Protein AF-A0A9P3PMC9-F1 (afdb_monomer_lite)

Structure (mmCIF, N/CA/C/O backbone):
data_AF-A0A9P3PMC9-F1
#
_entry.id   AF-A0A9P3PMC9-F1
#
loop_
_atom_site.group_PDB
_atom_site.id
_atom_site.type_symbol
_atom_site.label_atom_id
_atom_site.label_alt_id
_atom_site.label_comp_id
_atom_site.label_asym_id
_atom_site.label_entity_id
_atom_site.label_seq_id
_atom_site.pdbx_PDB_ins_code
_atom_site.Cartn_x
_atom_site.Cartn_y
_atom_site.Cartn_z
_atom_site.occupancy
_atom_site.B_iso_or_equiv
_atom_site.auth_seq_id
_atom_site.auth_comp_id
_atom_site.auth_asym_id
_atom_site.auth_atom_id
_atom_site.pdbx_PDB_model_num
ATOM 1 N N . MET A 1 1 ? 4.014 -25.672 -15.965 1.00 91.56 1 MET A N 1
ATOM 2 C CA . MET A 1 1 ? 5.302 -25.225 -15.386 1.00 91.56 1 MET A CA 1
ATOM 3 C C . MET A 1 1 ? 5.581 -26.059 -14.154 1.00 91.56 1 MET A C 1
ATOM 5 O O . MET A 1 1 ? 4.661 -26.235 -13.363 1.00 91.56 1 MET A O 1
ATOM 9 N N . SER A 1 2 ? 6.806 -26.541 -13.971 1.00 94.56 2 SER A N 1
ATOM 10 C CA . SER A 1 2 ? 7.229 -27.191 -12.726 1.00 94.56 2 SER A CA 1
ATOM 11 C C . SER A 1 2 ? 8.574 -26.638 -12.258 1.00 94.56 2 SER A C 1
ATOM 13 O O . SER A 1 2 ? 9.386 -26.193 -13.065 1.00 94.56 2 SER A O 1
ATOM 15 N N . THR A 1 3 ? 8.799 -26.622 -10.943 1.00 96.12 3 THR A N 1
ATOM 16 C CA . THR A 1 3 ? 10.066 -26.189 -10.337 1.00 96.12 3 THR A CA 1
ATOM 17 C C . THR A 1 3 ? 10.541 -27.258 -9.366 1.00 96.12 3 THR A C 1
ATOM 19 O O . THR A 1 3 ? 9.782 -27.680 -8.498 1.00 96.12 3 THR A O 1
ATOM 22 N N . SER A 1 4 ? 11.794 -27.685 -9.501 1.00 95.88 4 SER A N 1
ATOM 23 C CA . SER A 1 4 ? 12.448 -28.620 -8.589 1.00 95.88 4 SER A CA 1
ATOM 24 C C . SER A 1 4 ? 13.322 -27.889 -7.568 1.00 95.88 4 SER A C 1
ATOM 26 O O . SER A 1 4 ? 13.918 -26.845 -7.855 1.00 95.88 4 SER A O 1
ATOM 28 N N . TYR A 1 5 ? 13.418 -28.462 -6.369 1.00 95.75 5 TYR A N 1
ATOM 29 C CA . TYR A 1 5 ? 14.152 -27.913 -5.229 1.00 95.75 5 TYR A CA 1
ATOM 30 C C . TYR A 1 5 ? 15.210 -28.909 -4.729 1.00 95.75 5 TYR A C 1
ATOM 32 O O . TYR A 1 5 ? 15.187 -30.101 -5.039 1.00 95.75 5 TYR A O 1
ATOM 40 N N . GLY A 1 6 ? 16.195 -28.414 -3.988 1.00 91.19 6 GLY A N 1
ATOM 41 C CA . GLY A 1 6 ? 17.143 -29.219 -3.223 1.00 91.19 6 GLY A CA 1
ATOM 42 C C . GLY A 1 6 ? 17.610 -28.480 -1.980 1.00 91.19 6 GLY A C 1
ATOM 43 O O . GLY A 1 6 ? 17.121 -27.396 -1.693 1.00 91.19 6 GLY A O 1
ATOM 44 N N . ILE A 1 7 ? 18.613 -29.044 -1.304 1.00 89.81 7 ILE A N 1
ATOM 45 C CA . ILE A 1 7 ? 19.166 -28.510 -0.045 1.00 89.81 7 ILE A CA 1
ATOM 46 C C . ILE A 1 7 ? 19.596 -27.036 -0.180 1.00 89.81 7 ILE A C 1
ATOM 48 O O . ILE A 1 7 ? 19.376 -26.240 0.716 1.00 89.81 7 ILE A O 1
ATOM 52 N N . LEU A 1 8 ? 20.137 -26.654 -1.342 1.00 89.31 8 LEU A N 1
ATOM 53 C CA . LEU A 1 8 ? 20.577 -25.285 -1.652 1.00 89.31 8 LEU A CA 1
ATOM 54 C C . LEU A 1 8 ? 19.507 -24.449 -2.391 1.00 89.31 8 LEU A C 1
ATOM 56 O O . LEU A 1 8 ? 19.844 -23.625 -3.236 1.00 89.31 8 LEU A O 1
ATOM 60 N N . GLY A 1 9 ? 18.220 -24.728 -2.177 1.00 91.81 9 GLY A N 1
ATOM 61 C CA . GLY A 1 9 ? 17.113 -24.001 -2.809 1.00 91.81 9 GLY A CA 1
ATOM 62 C C . GLY A 1 9 ? 16.728 -24.500 -4.209 1.00 91.81 9 GLY A C 1
ATOM 63 O O . GLY A 1 9 ? 16.826 -25.695 -4.520 1.00 91.81 9 GLY A O 1
ATOM 64 N N . ARG A 1 10 ? 16.225 -23.592 -5.063 1.00 93.94 10 ARG A N 1
ATOM 65 C CA . ARG A 1 10 ? 15.702 -23.925 -6.406 1.00 93.94 10 ARG A CA 1
ATOM 66 C C . ARG A 1 10 ? 16.799 -24.541 -7.281 1.00 93.94 10 ARG A C 1
ATOM 68 O O . ARG A 1 10 ? 17.910 -24.023 -7.369 1.00 93.94 10 ARG A O 1
ATOM 75 N N . LYS A 1 11 ? 16.490 -25.657 -7.949 1.00 96.50 11 LYS A N 1
ATOM 76 C CA . LYS A 1 11 ? 17.403 -26.327 -8.892 1.00 96.50 11 LYS A CA 1
ATOM 77 C C . LYS A 1 11 ? 17.087 -25.949 -10.330 1.00 96.50 11 LYS A C 1
ATOM 79 O O . LYS A 1 11 ? 17.947 -25.408 -11.023 1.00 96.50 11 LYS A O 1
ATOM 84 N N . GLN A 1 12 ? 15.859 -26.224 -10.764 1.00 97.12 12 GLN A N 1
ATOM 85 C CA . GLN A 1 12 ? 15.442 -26.043 -12.150 1.00 97.12 12 GLN A CA 1
ATOM 86 C C . GLN A 1 12 ? 13.958 -25.676 -12.230 1.00 97.12 12 GLN A C 1
ATOM 88 O O . GLN A 1 12 ? 13.149 -26.263 -11.519 1.00 97.12 12 GLN A O 1
ATOM 93 N N . THR A 1 13 ? 13.596 -24.741 -13.105 1.00 97.19 13 THR A N 1
ATOM 94 C CA . THR A 1 13 ? 12.201 -24.461 -13.487 1.00 97.19 13 THR A CA 1
ATOM 95 C C . THR A 1 13 ? 12.014 -24.826 -14.948 1.00 97.19 13 THR A C 1
ATOM 97 O O . THR A 1 13 ? 12.799 -24.372 -15.771 1.00 97.19 13 THR A O 1
ATOM 100 N N . THR A 1 14 ? 11.001 -25.620 -15.284 1.00 97.06 14 THR A N 1
ATOM 101 C CA . THR A 1 14 ? 10.710 -26.052 -16.656 1.00 97.06 14 THR A CA 1
ATOM 102 C C . THR A 1 14 ? 9.334 -25.581 -17.125 1.00 97.06 14 THR A C 1
ATOM 104 O O . THR A 1 14 ? 8.344 -25.545 -16.381 1.00 97.06 14 THR A O 1
ATOM 107 N N . LEU A 1 15 ? 9.279 -25.213 -18.402 1.00 95.06 15 LEU A N 1
ATOM 108 C CA . LEU A 1 15 ? 8.075 -24.926 -19.163 1.00 95.06 15 LEU A CA 1
ATOM 109 C C . LEU A 1 15 ? 7.868 -26.058 -20.167 1.00 95.06 15 LEU A C 1
ATOM 111 O O . LEU A 1 15 ? 8.651 -26.234 -21.101 1.00 95.06 15 LEU A O 1
ATOM 115 N N . THR A 1 16 ? 6.800 -26.817 -19.948 1.00 91.69 16 THR A N 1
ATOM 116 C CA . THR A 1 16 ? 6.330 -27.859 -20.859 1.00 91.69 16 THR A CA 1
ATOM 117 C C . THR A 1 16 ? 5.049 -27.353 -21.519 1.00 91.69 16 THR A C 1
ATOM 119 O O . THR A 1 16 ? 4.163 -26.901 -20.783 1.00 91.69 16 THR A O 1
ATOM 122 N N . PRO A 1 17 ? 4.940 -27.390 -22.858 1.00 85.44 17 PRO A N 1
ATOM 123 C CA . PRO A 1 17 ? 3.698 -27.050 -23.541 1.00 85.44 17 PRO A CA 1
ATOM 124 C C . PRO A 1 17 ? 2.569 -27.983 -23.087 1.00 85.44 17 PRO A C 1
ATOM 126 O O . PRO A 1 17 ? 2.793 -29.160 -22.812 1.00 85.44 17 PRO A O 1
ATOM 129 N N . SER A 1 18 ? 1.357 -27.443 -22.965 1.00 81.25 18 SER A N 1
ATOM 130 C CA . SER A 1 18 ? 0.186 -28.169 -22.455 1.00 81.25 18 SER A CA 1
ATOM 131 C C . SER A 1 18 ? -0.515 -29.035 -23.506 1.00 81.25 18 SER A C 1
ATOM 133 O O . SER A 1 18 ? -1.511 -29.677 -23.186 1.00 81.25 18 SER A O 1
ATOM 135 N N . SER A 1 19 ? -0.046 -29.043 -24.756 1.00 70.69 19 SER A N 1
ATOM 136 C CA . SER A 1 19 ? -0.668 -29.799 -25.841 1.00 70.69 19 SER A CA 1
ATOM 137 C C . SER A 1 19 ? -0.363 -31.294 -25.721 1.00 70.69 19 SER A C 1
ATOM 139 O O . SER A 1 19 ? 0.796 -31.709 -25.683 1.00 70.69 19 SER A O 1
ATOM 141 N N . HIS A 1 20 ? -1.424 -32.098 -25.677 1.00 64.69 20 HIS A N 1
ATOM 142 C CA . HIS A 1 20 ? -1.389 -33.544 -25.873 1.00 64.69 20 HIS A CA 1
ATOM 143 C C . HIS A 1 20 ? -1.891 -33.838 -27.295 1.00 64.69 20 HIS A C 1
ATOM 145 O O . HIS A 1 20 ? -2.955 -33.319 -27.641 1.00 64.69 20 HIS A O 1
ATOM 151 N N . PRO A 1 21 ? -1.198 -34.647 -28.119 1.00 66.44 21 PRO A N 1
ATOM 152 C CA . PRO A 1 21 ? 0.068 -35.349 -27.871 1.00 66.44 21 PRO A CA 1
ATOM 153 C C . PRO A 1 21 ? 1.302 -34.419 -27.908 1.00 66.44 21 PRO A C 1
ATOM 155 O O . PRO A 1 21 ? 1.206 -33.300 -28.413 1.00 66.44 21 PRO A O 1
ATOM 158 N N . PRO A 1 22 ? 2.468 -34.854 -27.382 1.00 60.88 22 PRO A N 1
ATOM 159 C CA . PRO A 1 22 ? 3.712 -34.081 -27.385 1.00 60.88 22 PRO A CA 1
ATOM 160 C C . PRO A 1 22 ? 4.298 -33.968 -28.804 1.00 60.88 22 PRO A C 1
ATOM 162 O O . PRO A 1 22 ? 5.306 -34.584 -29.140 1.00 60.88 22 PRO A O 1
ATOM 165 N N . SER A 1 23 ? 3.664 -33.182 -29.668 1.00 56.84 23 SER A N 1
ATOM 166 C CA . SER A 1 23 ? 4.215 -32.802 -30.966 1.00 56.84 23 SER A CA 1
ATOM 167 C C . SER A 1 23 ? 5.333 -31.783 -30.745 1.00 56.84 23 SER A C 1
ATOM 169 O O . SER A 1 23 ? 5.027 -30.636 -30.432 1.00 56.84 23 SER A O 1
ATOM 171 N N . SER A 1 24 ? 6.600 -32.214 -30.835 1.00 69.19 24 SER A N 1
ATOM 172 C CA . SER A 1 24 ? 7.823 -31.402 -31.051 1.00 69.19 24 SER A CA 1
ATOM 173 C C . SER A 1 24 ? 7.842 -29.981 -30.453 1.00 69.19 24 SER A C 1
ATOM 175 O O . SER A 1 24 ? 8.300 -29.034 -31.093 1.00 69.19 24 SER A O 1
ATOM 177 N N . GLY A 1 25 ? 7.297 -29.803 -29.251 1.00 81.44 25 GLY A N 1
ATOM 178 C CA . GLY A 1 25 ? 7.089 -28.482 -28.678 1.00 81.44 25 GLY A CA 1
ATOM 179 C C . GLY A 1 25 ? 8.411 -27.879 -28.222 1.00 81.44 25 GLY A C 1
ATOM 180 O O . GLY A 1 25 ? 9.270 -28.579 -27.688 1.00 81.44 25 GLY A O 1
ATOM 181 N N . VAL A 1 26 ? 8.584 -26.569 -28.400 1.00 87.06 26 VAL A N 1
ATOM 182 C CA . VAL A 1 26 ? 9.753 -25.869 -27.859 1.00 87.06 26 VAL A CA 1
ATOM 183 C C . VAL A 1 26 ? 9.679 -25.913 -26.330 1.00 87.06 26 VAL A C 1
ATOM 185 O O . VAL A 1 26 ? 8.833 -25.269 -25.710 1.00 87.06 26 VAL A O 1
ATOM 188 N N . HIS A 1 27 ? 10.564 -26.696 -25.717 1.00 94.25 27 HIS A N 1
ATOM 189 C CA . HIS A 1 27 ? 10.708 -26.768 -24.265 1.00 94.25 27 HIS A CA 1
ATOM 190 C C . HIS A 1 27 ? 11.613 -25.645 -23.756 1.00 94.25 27 HIS A C 1
ATOM 192 O O . HIS A 1 27 ? 12.589 -25.284 -24.416 1.00 94.25 27 HIS A O 1
ATOM 198 N N . GLY A 1 28 ? 11.303 -25.128 -22.564 1.00 96.81 28 GLY A N 1
ATOM 199 C CA . GLY A 1 28 ? 12.086 -24.091 -21.894 1.00 96.81 28 GLY A CA 1
ATOM 200 C C . GLY A 1 28 ? 12.500 -24.491 -20.479 1.00 96.81 28 GLY A C 1
ATOM 201 O O . GLY A 1 28 ? 11.708 -25.100 -19.759 1.00 96.81 28 GLY A O 1
ATOM 202 N N . ALA A 1 29 ? 13.703 -24.124 -20.035 1.00 97.69 29 ALA A N 1
ATOM 203 C CA . ALA A 1 29 ? 14.130 -24.311 -18.650 1.00 97.69 29 ALA A CA 1
ATOM 204 C C . ALA A 1 29 ? 15.047 -23.195 -18.119 1.00 97.69 29 ALA A C 1
ATOM 206 O O . ALA A 1 29 ? 15.895 -22.668 -18.836 1.00 97.69 29 ALA A O 1
ATOM 207 N N . ILE A 1 30 ? 14.909 -22.888 -16.825 1.00 98.12 30 ILE A N 1
ATOM 208 C CA . ILE A 1 30 ? 15.848 -22.093 -16.022 1.00 98.12 30 ILE A CA 1
ATOM 209 C C . ILE A 1 30 ? 16.616 -23.059 -15.126 1.00 98.12 30 ILE A C 1
ATOM 211 O O . ILE A 1 30 ? 16.026 -23.721 -14.275 1.00 98.12 30 ILE A O 1
ATOM 215 N N . HIS A 1 31 ? 17.932 -23.110 -15.280 1.00 97.75 31 HIS A N 1
ATOM 216 C CA . HIS A 1 31 ? 18.846 -23.811 -14.384 1.00 97.75 31 HIS A CA 1
ATOM 217 C C . HIS A 1 31 ? 19.373 -22.804 -13.365 1.00 97.75 31 HIS A C 1
ATOM 219 O O . HIS A 1 31 ? 20.228 -21.984 -13.697 1.00 97.75 31 HIS A O 1
ATOM 225 N N . TRP A 1 32 ? 18.842 -22.837 -12.144 1.00 96.19 32 TRP A N 1
ATOM 226 C CA . TRP A 1 32 ? 19.074 -21.806 -11.123 1.00 96.19 32 TRP A CA 1
ATOM 227 C C . TRP A 1 32 ? 20.474 -21.853 -10.509 1.00 96.19 32 TRP A C 1
ATOM 229 O O . TRP A 1 32 ? 20.996 -20.832 -10.073 1.00 96.19 32 TRP A O 1
ATOM 239 N N . ARG A 1 33 ? 21.098 -23.033 -10.482 1.00 92.94 33 ARG A N 1
ATOM 240 C CA . ARG A 1 33 ? 22.399 -23.231 -9.836 1.00 92.94 33 ARG A CA 1
ATOM 241 C C . ARG A 1 33 ? 23.557 -22.627 -10.633 1.00 92.94 33 ARG A C 1
ATOM 243 O O . ARG A 1 33 ? 23.550 -22.580 -11.866 1.00 92.94 33 ARG A O 1
ATOM 250 N N . GLY A 1 34 ? 24.603 -22.230 -9.909 1.00 92.81 34 GLY A N 1
ATOM 251 C CA . GLY A 1 34 ? 25.804 -21.632 -10.486 1.00 92.81 34 GLY A CA 1
ATOM 252 C C . GLY A 1 34 ? 25.517 -20.252 -11.078 1.00 92.81 34 GLY A C 1
ATOM 253 O O . GLY A 1 34 ? 24.880 -19.418 -10.447 1.00 92.81 34 GLY A O 1
ATOM 254 N N . LYS A 1 35 ? 25.975 -19.995 -12.309 1.00 90.31 35 LYS A N 1
ATOM 255 C CA . LYS A 1 35 ? 25.815 -18.683 -12.970 1.00 90.31 35 LYS A CA 1
ATOM 256 C C . LYS A 1 35 ? 24.407 -18.415 -13.535 1.00 90.31 35 LYS A C 1
ATOM 258 O O . LYS A 1 35 ? 24.214 -17.377 -14.167 1.00 90.31 35 LYS A O 1
ATOM 263 N N . GLY A 1 36 ? 23.451 -19.327 -13.335 1.00 93.25 36 GLY A N 1
ATOM 264 C CA . GLY A 1 36 ? 22.139 -19.299 -13.982 1.00 93.25 36 GLY A CA 1
ATOM 265 C C . GLY A 1 36 ? 22.239 -19.606 -15.482 1.00 93.25 36 GLY A C 1
ATOM 266 O O . GLY A 1 36 ? 23.022 -18.979 -16.202 1.00 93.25 36 GLY A O 1
ATOM 267 N N . LYS A 1 37 ? 21.467 -20.570 -15.988 1.00 97.75 37 LYS A N 1
ATOM 268 C CA . LYS A 1 37 ? 21.406 -20.871 -17.432 1.00 97.75 37 LYS A CA 1
ATOM 269 C C . LYS A 1 37 ? 19.964 -20.956 -17.908 1.00 97.75 37 LYS A C 1
ATOM 271 O O . LYS A 1 37 ? 19.110 -21.442 -17.177 1.00 97.75 37 LYS A O 1
ATOM 276 N N . PHE A 1 38 ? 19.725 -20.520 -19.135 1.00 98.12 38 PHE A N 1
ATOM 277 C CA . PHE A 1 38 ? 18.457 -20.694 -19.833 1.00 98.12 38 PHE A CA 1
ATOM 278 C C . PHE A 1 38 ? 18.653 -21.732 -20.930 1.00 98.12 38 PHE A C 1
ATOM 280 O O . PHE A 1 38 ? 19.682 -21.729 -21.607 1.00 98.12 38 PHE A O 1
ATOM 287 N N . GLU A 1 39 ? 17.683 -22.620 -21.075 1.00 97.81 39 GLU A N 1
ATOM 288 C CA . GLU A 1 39 ? 17.640 -23.651 -22.105 1.00 97.81 39 GLU A CA 1
ATOM 289 C C . GLU A 1 39 ? 16.334 -23.527 -22.876 1.00 97.81 39 GLU A C 1
ATOM 291 O O . GLU A 1 39 ? 15.275 -23.536 -22.255 1.00 97.81 39 GLU A O 1
ATOM 296 N N . ILE A 1 40 ? 16.401 -23.392 -24.199 1.00 97.25 40 ILE A N 1
ATOM 297 C CA . ILE A 1 40 ? 15.221 -23.295 -25.068 1.00 97.25 40 ILE A CA 1
ATOM 298 C C . ILE A 1 40 ? 15.506 -24.105 -26.323 1.00 97.25 40 ILE A C 1
ATOM 300 O O . ILE A 1 40 ? 16.544 -23.904 -26.952 1.00 97.25 40 ILE A O 1
ATOM 304 N N . GLY A 1 41 ? 14.638 -25.067 -26.641 1.00 94.81 41 GLY A N 1
ATOM 305 C CA . GLY A 1 41 ? 14.837 -25.945 -27.803 1.00 94.81 41 GLY A CA 1
ATOM 306 C C . GLY A 1 41 ? 16.163 -26.725 -27.767 1.00 94.81 41 GLY A C 1
ATOM 307 O O . GLY A 1 41 ? 16.762 -26.972 -28.805 1.00 94.81 41 GLY A O 1
ATOM 308 N N . GLY A 1 42 ? 16.674 -27.051 -26.573 1.00 95.44 42 GLY A N 1
ATOM 309 C CA . GLY A 1 42 ? 17.969 -27.724 -26.382 1.00 95.44 42 GLY A CA 1
ATOM 310 C C . GLY A 1 42 ? 19.199 -26.803 -26.417 1.00 95.44 42 GLY A C 1
ATOM 311 O O . GLY A 1 42 ? 20.293 -27.222 -26.035 1.00 95.44 42 GLY A O 1
ATOM 312 N N . VAL A 1 43 ? 19.046 -25.530 -26.794 1.00 97.38 43 VAL A N 1
ATOM 313 C CA . VAL A 1 43 ? 20.141 -24.549 -26.787 1.00 97.38 43 VAL A CA 1
ATOM 314 C C . VAL A 1 43 ? 20.286 -23.943 -25.395 1.00 97.38 43 VAL A C 1
ATOM 316 O O . VAL A 1 43 ? 19.345 -23.350 -24.871 1.00 97.38 43 VAL A O 1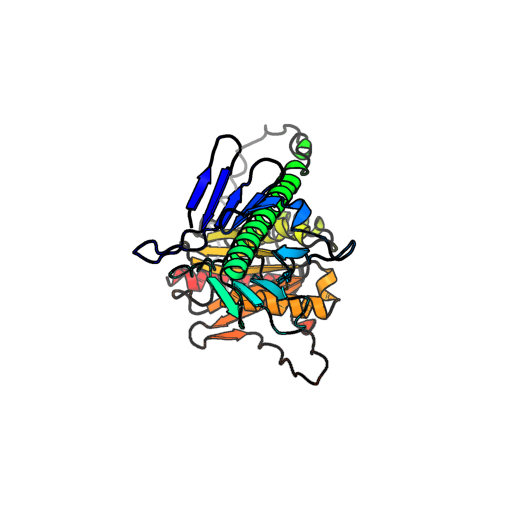
ATOM 319 N N . LYS A 1 44 ? 21.481 -24.045 -24.801 1.00 97.75 44 LYS A N 1
ATOM 320 C CA . LYS A 1 44 ? 21.796 -23.512 -23.463 1.00 97.75 44 LYS A CA 1
ATOM 321 C C . LYS A 1 44 ? 22.623 -22.232 -23.545 1.00 97.75 44 LYS A C 1
ATOM 323 O O . LYS A 1 44 ? 23.691 -22.225 -24.151 1.00 97.75 44 LYS A O 1
ATOM 328 N N . LYS A 1 45 ? 22.194 -21.175 -22.853 1.00 97.94 45 LYS A N 1
ATOM 329 C CA . LYS A 1 45 ? 22.935 -19.909 -22.711 1.00 97.94 45 LYS A CA 1
ATOM 330 C C . LYS A 1 45 ? 23.039 -19.499 -21.242 1.00 97.94 45 LYS A C 1
ATOM 332 O O . LYS A 1 45 ? 22.137 -19.761 -20.446 1.00 97.94 45 LYS A O 1
ATOM 337 N N . THR A 1 46 ? 24.158 -18.895 -20.847 1.00 97.75 46 THR A N 1
ATOM 338 C CA . THR A 1 46 ? 24.356 -18.419 -19.470 1.00 97.75 46 THR A CA 1
ATOM 339 C C . THR A 1 46 ? 23.664 -17.076 -19.264 1.00 97.75 46 THR A C 1
ATOM 341 O O . THR A 1 46 ? 23.545 -16.271 -20.179 1.00 97.75 46 THR A O 1
ATOM 344 N N . ARG A 1 47 ? 23.232 -16.779 -18.036 1.00 96.44 47 ARG A N 1
ATOM 345 C CA . ARG A 1 47 ? 22.581 -15.498 -17.718 1.00 96.44 47 ARG A CA 1
ATOM 346 C C . ARG A 1 47 ? 23.430 -14.292 -18.129 1.00 96.44 47 ARG A C 1
ATOM 348 O O . ARG A 1 47 ? 22.884 -13.306 -18.603 1.00 96.44 47 ARG A O 1
ATOM 355 N N . SER A 1 48 ? 24.747 -14.366 -17.937 1.00 94.69 48 SER A N 1
ATOM 356 C CA . SER A 1 48 ? 25.663 -13.266 -18.257 1.00 94.69 48 SER A CA 1
ATOM 357 C C . SER A 1 48 ? 25.763 -12.970 -19.751 1.00 94.69 48 SER A C 1
ATOM 359 O O . SER A 1 48 ? 26.056 -11.837 -20.093 1.00 94.69 48 SER A O 1
ATOM 361 N N . THR A 1 49 ? 25.528 -13.951 -20.630 1.00 96.25 49 THR A N 1
ATOM 362 C CA . THR A 1 49 ? 25.500 -13.706 -22.083 1.00 96.25 49 THR A CA 1
ATOM 363 C C . THR A 1 49 ? 24.137 -13.217 -22.561 1.00 96.25 49 THR A C 1
ATOM 365 O O . THR A 1 49 ? 24.037 -12.622 -23.627 1.00 96.25 49 THR A O 1
ATOM 368 N N . LEU A 1 50 ? 23.085 -13.466 -21.779 1.00 96.31 50 LEU A N 1
ATOM 369 C CA . LEU A 1 50 ? 21.715 -13.082 -22.108 1.00 96.31 50 LEU A CA 1
ATOM 370 C C . LEU A 1 50 ? 21.350 -11.688 -21.601 1.00 96.31 50 LEU A C 1
ATOM 372 O O . LEU A 1 50 ? 20.504 -11.043 -22.207 1.00 96.31 50 LEU A O 1
ATOM 376 N N . LYS A 1 51 ? 21.926 -11.247 -20.477 1.00 96.31 51 LYS A N 1
ATOM 377 C CA . LYS A 1 51 ? 21.457 -10.088 -19.709 1.00 96.31 51 LYS A CA 1
ATOM 378 C C . LYS A 1 51 ? 22.516 -8.996 -19.620 1.00 96.31 51 LYS A C 1
ATOM 380 O O . LYS A 1 51 ? 23.562 -9.200 -19.007 1.00 96.31 51 LYS A O 1
ATOM 385 N N . HIS A 1 52 ? 22.159 -7.799 -20.073 1.00 94.25 52 HIS A N 1
ATOM 386 C CA . HIS A 1 52 ? 22.983 -6.594 -19.984 1.00 94.25 52 HIS A CA 1
ATOM 387 C C . HIS A 1 52 ? 22.210 -5.457 -19.291 1.00 94.25 52 HIS A C 1
ATOM 389 O O . HIS A 1 52 ? 20.974 -5.430 -19.289 1.00 94.25 52 HIS A O 1
ATOM 395 N N . ARG A 1 53 ? 22.925 -4.539 -18.628 1.00 89.88 53 ARG A N 1
ATOM 396 C CA . ARG A 1 53 ? 22.324 -3.344 -18.010 1.00 89.88 53 ARG A CA 1
ATOM 397 C C . ARG A 1 53 ? 22.348 -2.185 -19.000 1.00 89.88 53 ARG A C 1
ATOM 399 O O . ARG A 1 53 ? 23.371 -1.941 -19.628 1.00 89.88 53 ARG A O 1
ATOM 406 N N . GLU A 1 54 ? 21.237 -1.465 -19.086 1.00 87.56 54 GLU A N 1
ATOM 407 C CA . GLU A 1 54 ? 21.145 -0.213 -19.835 1.00 87.56 54 GLU A CA 1
ATOM 408 C C . GLU A 1 54 ? 21.602 0.931 -18.916 1.00 87.56 54 GLU A C 1
ATOM 410 O O . GLU A 1 54 ? 20.818 1.517 -18.174 1.00 87.56 54 GLU A O 1
ATOM 415 N N . GLY A 1 55 ? 22.910 1.176 -18.870 1.00 85.75 55 GLY A N 1
ATOM 416 C CA . GLY A 1 55 ? 23.493 2.219 -18.023 1.00 85.75 55 GLY A CA 1
ATOM 417 C C . GLY A 1 55 ? 23.569 1.884 -16.526 1.00 85.75 55 GLY A C 1
ATOM 418 O O . GLY A 1 55 ? 23.251 0.779 -16.073 1.00 85.75 55 GLY A O 1
ATOM 419 N N . LEU A 1 56 ? 24.056 2.858 -15.750 1.00 77.50 56 LEU A N 1
ATOM 420 C CA . LEU A 1 56 ? 24.407 2.687 -14.334 1.00 77.50 56 LEU A CA 1
ATOM 421 C C . LEU A 1 56 ? 23.203 2.764 -13.378 1.00 77.50 56 LEU A C 1
ATOM 423 O O . LEU A 1 56 ? 23.236 2.125 -12.329 1.00 77.50 56 LEU A O 1
ATOM 427 N N . PHE A 1 57 ? 22.129 3.467 -13.755 1.00 74.50 57 PHE A N 1
ATOM 428 C CA . PHE A 1 57 ? 21.000 3.775 -12.859 1.00 74.50 57 PHE A CA 1
ATOM 429 C C . PHE A 1 57 ? 19.641 3.233 -13.320 1.00 74.50 57 PHE A C 1
ATOM 431 O O . PHE A 1 57 ? 18.652 3.363 -12.605 1.00 74.50 57 PHE A O 1
ATOM 438 N N . SER A 1 58 ? 19.563 2.594 -14.490 1.00 80.31 58 SER A N 1
ATOM 439 C CA . SER A 1 58 ? 18.290 2.064 -14.981 1.00 80.31 58 SER A CA 1
ATOM 440 C C . SER A 1 58 ? 17.874 0.805 -14.218 1.00 80.31 58 SER A C 1
ATOM 442 O O . SER A 1 58 ? 18.687 -0.092 -13.955 1.00 80.31 58 SER A O 1
ATOM 444 N N . SER A 1 59 ? 16.584 0.686 -13.897 1.00 84.06 59 SER A N 1
ATOM 445 C CA . SER A 1 59 ? 15.976 -0.576 -13.458 1.00 84.06 59 SER A CA 1
ATOM 446 C C . SER A 1 59 ? 15.757 -1.541 -14.632 1.00 84.06 59 SER A C 1
ATOM 448 O O . SER A 1 59 ? 15.683 -2.755 -14.416 1.00 84.06 59 SER A O 1
ATOM 450 N N . ALA A 1 60 ? 15.758 -1.030 -15.870 1.00 91.44 60 ALA A N 1
ATOM 451 C CA . ALA A 1 60 ? 15.599 -1.807 -17.089 1.00 91.44 60 ALA A CA 1
ATOM 452 C C . ALA A 1 60 ? 16.776 -2.756 -17.333 1.00 91.44 60 ALA A C 1
ATOM 454 O O . ALA A 1 60 ? 17.937 -2.486 -16.992 1.00 91.44 60 ALA A O 1
ATOM 455 N N . ARG A 1 61 ? 16.480 -3.905 -17.935 1.00 95.06 61 ARG A N 1
ATOM 456 C CA . ARG A 1 61 ? 17.480 -4.903 -18.330 1.00 95.06 61 ARG A CA 1
ATOM 457 C C . ARG A 1 61 ? 17.257 -5.279 -19.782 1.00 95.06 61 ARG A C 1
ATOM 459 O O . ARG A 1 61 ? 16.131 -5.586 -20.160 1.00 95.06 61 ARG A O 1
ATOM 466 N N . ILE A 1 62 ? 18.329 -5.304 -20.564 1.00 96.94 62 ILE A N 1
ATOM 467 C CA . ILE A 1 62 ? 18.281 -5.817 -21.930 1.00 96.94 62 ILE A CA 1
ATOM 468 C C . ILE A 1 62 ? 18.546 -7.317 -21.877 1.00 96.94 62 ILE A C 1
ATOM 470 O O . ILE A 1 62 ? 19.554 -7.761 -21.321 1.00 96.94 62 ILE A O 1
ATOM 474 N N . TRP A 1 63 ? 17.617 -8.081 -22.433 1.00 97.88 63 TRP A N 1
ATOM 475 C CA . TRP A 1 63 ? 17.660 -9.528 -22.548 1.00 97.88 63 TRP A CA 1
ATOM 476 C C . TRP A 1 63 ? 17.700 -9.919 -24.018 1.00 97.88 63 TRP A C 1
ATOM 478 O O . TRP A 1 63 ? 16.828 -9.510 -24.775 1.00 97.88 63 TRP A O 1
ATOM 488 N N . GLN A 1 64 ? 18.683 -10.712 -24.427 1.00 97.50 64 GLN A N 1
ATOM 489 C CA . GLN A 1 64 ? 18.855 -11.093 -25.827 1.00 97.50 64 GLN A CA 1
ATOM 490 C C . GLN A 1 64 ? 18.713 -12.601 -26.013 1.00 97.50 64 GLN A C 1
ATOM 492 O O . GLN A 1 64 ? 19.396 -13.379 -25.347 1.00 97.50 64 GLN A O 1
ATOM 497 N N . TRP A 1 65 ? 17.867 -13.009 -26.958 1.00 97.00 65 TRP A N 1
ATOM 498 C CA . TRP A 1 65 ? 17.768 -14.386 -27.430 1.00 97.00 65 TRP A CA 1
ATOM 499 C C . TRP A 1 65 ? 17.786 -14.410 -28.955 1.00 97.00 65 TRP A C 1
ATOM 501 O O . TRP A 1 65 ? 17.210 -13.550 -29.612 1.00 97.00 65 TRP A O 1
ATOM 511 N N . SER A 1 66 ? 18.500 -15.380 -29.527 1.00 92.12 66 SER A N 1
ATOM 512 C CA . SER A 1 66 ? 18.780 -15.404 -30.969 1.00 92.12 66 SER A CA 1
ATOM 513 C C . SER A 1 66 ? 19.279 -14.032 -31.482 1.00 92.12 66 SER A C 1
ATOM 515 O O . SER A 1 66 ? 20.232 -13.490 -30.914 1.00 92.12 66 SER A O 1
ATOM 517 N N . ALA A 1 67 ? 18.663 -13.477 -32.530 1.00 94.00 67 ALA A N 1
ATOM 518 C CA . ALA A 1 67 ? 18.984 -12.157 -33.079 1.00 94.00 67 ALA A CA 1
ATOM 519 C C . ALA A 1 67 ? 18.154 -11.009 -32.465 1.00 94.00 67 ALA A C 1
ATOM 521 O O . ALA A 1 67 ? 18.330 -9.860 -32.860 1.00 94.00 67 ALA A O 1
ATOM 522 N N . GLN A 1 68 ? 17.251 -11.301 -31.522 1.00 95.88 68 GLN A N 1
ATOM 523 C CA . GLN A 1 68 ? 16.336 -10.317 -30.948 1.00 95.88 68 GLN A CA 1
ATOM 524 C C . GLN A 1 68 ? 16.753 -9.911 -29.538 1.00 95.88 68 GLN A C 1
ATOM 526 O O . GLN A 1 68 ? 17.132 -10.740 -28.706 1.00 95.88 68 GLN A O 1
ATOM 531 N N . ALA A 1 69 ? 16.646 -8.615 -29.258 1.00 96.56 69 ALA A N 1
ATOM 532 C CA . ALA A 1 69 ? 16.862 -8.050 -27.937 1.00 96.56 69 ALA A CA 1
ATOM 533 C C . ALA A 1 69 ? 15.572 -7.415 -27.411 1.00 96.56 69 ALA A C 1
ATOM 535 O O . ALA A 1 69 ? 14.808 -6.776 -28.134 1.00 96.56 69 ALA A O 1
ATOM 536 N N . TYR A 1 70 ? 15.341 -7.610 -26.119 1.00 96.94 70 TYR A N 1
ATOM 537 C CA . TYR A 1 70 ? 14.146 -7.195 -25.411 1.00 96.94 70 TYR A CA 1
ATOM 538 C C . TYR A 1 70 ? 14.541 -6.366 -24.202 1.00 96.94 70 TYR A C 1
ATOM 540 O O . TYR A 1 70 ? 15.285 -6.814 -23.328 1.00 96.94 70 TYR A O 1
ATOM 548 N N . LYS A 1 71 ? 13.999 -5.159 -24.126 1.00 96.31 71 LYS A N 1
ATOM 549 C CA . LYS A 1 71 ? 14.061 -4.329 -22.937 1.00 96.31 71 LYS A CA 1
ATOM 550 C C . LYS A 1 71 ? 12.991 -4.793 -21.956 1.00 96.31 71 LYS A C 1
ATOM 552 O O . LYS A 1 71 ? 11.805 -4.706 -22.257 1.00 96.31 71 LYS A O 1
ATOM 557 N N . VAL A 1 72 ? 13.416 -5.312 -20.808 1.00 96.75 72 VAL A N 1
ATOM 558 C CA . VAL A 1 72 ? 12.537 -5.825 -19.753 1.00 96.75 72 VAL A CA 1
ATOM 559 C C . VAL A 1 72 ? 12.541 -4.876 -18.566 1.00 96.75 72 VAL A C 1
ATOM 561 O O . VAL A 1 72 ? 13.591 -4.596 -17.981 1.00 96.75 72 VAL A O 1
ATOM 564 N N . GLU A 1 73 ? 11.353 -4.414 -18.198 1.00 94.75 73 GLU A N 1
ATOM 565 C CA . GLU A 1 73 ? 11.119 -3.448 -17.127 1.00 94.75 73 GLU A CA 1
ATOM 566 C C . GLU A 1 73 ? 10.007 -3.934 -16.198 1.00 94.75 73 GLU A C 1
ATOM 568 O O . GLU A 1 73 ? 9.074 -4.621 -16.620 1.00 94.75 73 GLU A O 1
ATOM 573 N N . TYR A 1 74 ? 10.108 -3.567 -14.921 1.00 93.19 74 TYR A N 1
ATOM 574 C CA . TYR A 1 74 ? 9.043 -3.765 -13.947 1.00 93.19 74 TYR A CA 1
ATOM 575 C C . TYR A 1 74 ? 8.421 -2.421 -13.602 1.00 93.19 74 TYR A C 1
ATOM 577 O O . TYR A 1 74 ? 9.096 -1.532 -13.086 1.00 93.19 74 TYR A O 1
ATOM 585 N N . HIS A 1 75 ? 7.127 -2.280 -13.865 1.00 86.00 75 HIS A N 1
ATOM 586 C CA . HIS A 1 75 ? 6.381 -1.065 -13.568 1.00 86.00 75 HIS A CA 1
ATOM 587 C C . HIS A 1 75 ? 4.919 -1.418 -13.289 1.00 86.00 75 HIS A C 1
ATOM 589 O O . HIS A 1 75 ? 4.383 -2.343 -13.888 1.00 86.00 75 HIS A O 1
ATOM 595 N N . ARG A 1 76 ? 4.235 -0.714 -12.377 1.00 82.06 76 ARG A N 1
ATOM 596 C CA . ARG A 1 76 ? 2.794 -0.923 -12.087 1.00 82.06 76 ARG A CA 1
ATOM 597 C C . ARG A 1 76 ? 2.383 -2.398 -11.865 1.00 82.06 76 ARG A C 1
ATOM 599 O O . ARG A 1 76 ? 1.387 -2.850 -12.431 1.00 82.06 76 ARG A O 1
ATOM 606 N N . ARG A 1 77 ? 3.151 -3.155 -11.065 1.00 80.75 77 ARG A N 1
ATOM 607 C CA . ARG A 1 77 ? 2.961 -4.605 -10.782 1.00 80.75 77 ARG A CA 1
ATOM 608 C C . ARG A 1 77 ? 2.934 -5.523 -12.012 1.00 80.75 77 ARG A C 1
ATOM 610 O O . ARG A 1 77 ? 2.371 -6.619 -11.962 1.00 80.75 77 ARG A O 1
ATOM 617 N N . ARG A 1 78 ? 3.521 -5.093 -13.122 1.00 92.12 78 ARG A N 1
ATOM 618 C CA . ARG A 1 78 ? 3.660 -5.911 -14.324 1.00 92.12 78 ARG A CA 1
ATOM 619 C C . ARG A 1 78 ? 5.088 -5.846 -14.817 1.00 92.12 78 ARG A C 1
ATOM 621 O O . ARG A 1 78 ? 5.748 -4.813 -14.728 1.00 92.12 78 ARG A O 1
ATOM 628 N N . TRP A 1 79 ? 5.537 -6.967 -15.347 1.00 95.88 79 TRP A N 1
ATOM 629 C CA . TRP A 1 79 ? 6.738 -6.987 -16.152 1.00 95.88 79 TRP A CA 1
ATOM 630 C C . TRP A 1 79 ? 6.349 -6.749 -17.605 1.00 95.88 79 TRP A C 1
ATOM 632 O O . TRP A 1 79 ? 5.405 -7.366 -18.105 1.00 95.88 79 TRP A O 1
ATOM 642 N N . THR A 1 80 ? 7.061 -5.855 -18.273 1.00 96.19 80 THR A N 1
ATOM 643 C CA . THR A 1 80 ? 6.890 -5.566 -19.696 1.00 96.19 80 THR A CA 1
ATOM 644 C C . THR A 1 80 ? 8.187 -5.862 -20.423 1.00 96.19 80 THR A C 1
ATOM 646 O O . THR A 1 80 ? 9.253 -5.467 -19.957 1.00 96.19 80 THR A O 1
ATOM 649 N N . ALA A 1 81 ? 8.100 -6.562 -21.549 1.00 97.00 81 ALA A N 1
ATOM 650 C CA . ALA A 1 81 ? 9.200 -6.739 -22.486 1.00 97.00 81 ALA A CA 1
ATOM 651 C C . ALA A 1 81 ? 8.869 -6.002 -23.778 1.00 97.00 81 ALA A C 1
ATOM 653 O O . ALA A 1 81 ? 7.821 -6.260 -24.366 1.00 97.00 81 ALA A O 1
ATOM 654 N N . THR A 1 82 ? 9.772 -5.144 -24.234 1.00 95.88 82 THR A N 1
ATOM 655 C CA . THR A 1 82 ? 9.641 -4.399 -25.489 1.00 95.88 82 THR A CA 1
ATOM 656 C C . THR A 1 82 ? 10.817 -4.738 -26.390 1.00 95.88 82 THR A C 1
ATOM 658 O O . THR A 1 82 ? 11.967 -4.628 -25.965 1.00 95.88 82 THR A O 1
ATOM 661 N N . SER A 1 83 ? 10.551 -5.171 -27.621 1.00 95.56 83 SER A N 1
ATOM 662 C CA . SER A 1 83 ? 11.612 -5.419 -28.600 1.00 95.56 83 SER A CA 1
ATOM 663 C C . SER A 1 83 ? 12.355 -4.122 -28.935 1.00 95.56 83 SER A C 1
ATOM 665 O O . SER A 1 83 ? 11.735 -3.117 -29.293 1.00 95.56 83 SER A O 1
ATOM 667 N N . THR A 1 84 ? 13.687 -4.152 -28.849 1.00 94.44 84 THR A N 1
ATOM 668 C CA . THR A 1 84 ? 14.540 -2.977 -29.087 1.00 94.44 84 THR A CA 1
ATOM 669 C C . THR A 1 84 ? 14.596 -2.568 -30.557 1.00 94.44 84 THR A C 1
ATOM 671 O O . THR A 1 84 ? 14.948 -1.433 -30.851 1.00 94.44 84 THR A O 1
ATOM 674 N N . SER A 1 85 ? 14.264 -3.473 -31.482 1.00 92.19 85 SER A N 1
ATOM 675 C CA . SER A 1 85 ? 14.283 -3.211 -32.927 1.00 92.19 85 SER A CA 1
ATOM 676 C C . SER A 1 85 ? 13.001 -2.552 -33.432 1.00 92.19 85 SER A C 1
ATOM 678 O O . SER A 1 85 ? 13.023 -1.848 -34.435 1.00 92.19 85 SER A O 1
ATOM 680 N N . SER A 1 86 ? 11.880 -2.781 -32.747 1.00 82.38 86 SER A N 1
ATOM 681 C CA . SER A 1 86 ? 10.557 -2.437 -33.275 1.00 82.38 86 SER A CA 1
ATOM 682 C C . SER A 1 86 ? 10.039 -1.056 -32.868 1.00 82.38 86 SER A C 1
ATOM 684 O O . SER A 1 86 ? 9.120 -0.560 -33.505 1.00 82.38 86 SER A O 1
ATOM 686 N N . GLY A 1 87 ? 10.563 -0.435 -31.800 1.00 77.00 87 GLY A N 1
ATOM 687 C CA . GLY A 1 87 ? 10.026 0.833 -31.263 1.00 77.00 87 GLY A CA 1
ATOM 688 C C . GLY A 1 87 ? 8.521 0.803 -30.920 1.00 77.00 87 GLY A C 1
ATOM 689 O O . GLY A 1 87 ? 7.911 1.843 -30.688 1.00 77.00 87 GLY A O 1
ATOM 690 N N . HIS A 1 88 ? 7.913 -0.384 -30.925 1.00 75.75 88 HIS A N 1
ATOM 691 C CA . HIS A 1 88 ? 6.477 -0.649 -30.899 1.00 75.75 88 HIS A CA 1
ATOM 692 C C . HIS A 1 88 ? 5.992 -0.995 -29.477 1.00 75.75 88 HIS A C 1
ATOM 694 O O . HIS A 1 88 ? 6.815 -1.100 -28.561 1.00 75.75 88 HIS A O 1
ATOM 700 N N . PRO A 1 89 ? 4.666 -1.146 -29.240 1.00 82.56 89 PRO A N 1
ATOM 701 C CA . PRO A 1 89 ? 4.137 -1.539 -27.931 1.00 82.56 89 PRO A CA 1
ATOM 702 C C . PRO A 1 89 ? 4.764 -2.829 -27.381 1.00 82.56 89 PRO A C 1
ATOM 704 O O . PRO A 1 89 ? 5.343 -3.631 -28.112 1.00 82.56 89 PRO A O 1
ATOM 707 N N . ALA A 1 90 ? 4.610 -3.035 -26.068 1.00 86.06 90 ALA A N 1
ATOM 708 C CA . ALA A 1 90 ? 5.193 -4.163 -25.347 1.00 86.06 90 ALA A CA 1
ATOM 709 C C . ALA A 1 90 ? 4.902 -5.513 -26.032 1.00 86.06 90 ALA A C 1
ATOM 711 O O . ALA A 1 90 ? 3.748 -5.926 -26.178 1.00 86.06 90 ALA A O 1
ATOM 712 N N . SER A 1 91 ? 5.977 -6.212 -26.394 1.00 90.44 91 SER A N 1
ATOM 713 C CA . SER A 1 91 ? 5.987 -7.553 -26.976 1.00 90.44 91 SER A CA 1
ATOM 714 C C . SER A 1 91 ? 5.428 -8.593 -26.000 1.00 90.44 91 SER A C 1
ATOM 716 O O . SER A 1 91 ? 4.700 -9.494 -26.404 1.00 90.44 91 SER A O 1
ATOM 718 N N . ALA A 1 92 ? 5.702 -8.454 -24.701 1.00 95.31 92 ALA A N 1
ATOM 719 C CA . ALA A 1 92 ? 5.066 -9.281 -23.680 1.00 95.31 92 ALA A CA 1
ATOM 720 C C . ALA A 1 92 ? 4.723 -8.486 -22.423 1.00 95.31 92 ALA A C 1
ATOM 722 O O . ALA A 1 92 ? 5.485 -7.620 -21.987 1.00 95.31 92 ALA A O 1
ATOM 723 N N . VAL A 1 93 ? 3.594 -8.828 -21.805 1.00 95.38 93 VAL A N 1
ATOM 724 C CA . VAL A 1 93 ? 3.163 -8.289 -20.514 1.00 95.38 93 VAL A CA 1
ATOM 725 C C . VAL A 1 93 ? 2.857 -9.448 -19.579 1.00 95.38 93 VAL A C 1
ATOM 727 O O . VAL A 1 93 ? 1.944 -10.235 -19.832 1.00 95.38 93 VAL A O 1
ATOM 730 N N . PHE A 1 94 ? 3.608 -9.536 -18.485 1.00 95.38 94 PHE A N 1
ATOM 731 C CA . PHE A 1 94 ? 3.373 -10.490 -17.410 1.00 95.38 94 PHE A CA 1
ATOM 732 C C . PHE A 1 94 ? 2.748 -9.780 -16.212 1.00 95.38 94 PHE A C 1
ATOM 734 O O . PHE A 1 94 ? 3.371 -8.941 -15.556 1.00 95.38 94 PHE A O 1
ATOM 741 N N . ALA A 1 95 ? 1.492 -10.124 -15.945 1.00 89.81 95 ALA A N 1
ATOM 742 C CA . ALA A 1 95 ? 0.732 -9.656 -14.803 1.00 89.81 95 ALA A CA 1
ATOM 743 C C . ALA A 1 95 ? 0.846 -10.672 -13.664 1.00 89.81 95 ALA A C 1
ATOM 745 O O . ALA A 1 95 ? 0.497 -11.850 -13.805 1.00 89.81 95 ALA A O 1
ATOM 746 N N . LEU A 1 96 ? 1.328 -10.191 -12.520 1.00 87.19 96 LEU A N 1
ATOM 747 C CA . LEU A 1 96 ? 1.496 -11.000 -11.323 1.00 87.19 96 LEU A CA 1
ATOM 748 C C . LEU A 1 96 ? 0.165 -11.550 -10.818 1.00 87.19 96 LEU A C 1
ATOM 750 O O . LEU A 1 96 ? -0.891 -10.940 -10.995 1.00 87.19 96 LEU A O 1
ATOM 754 N N . ARG A 1 97 ? 0.240 -12.696 -10.128 1.00 82.81 97 ARG A N 1
ATOM 755 C CA . ARG A 1 97 ? -0.892 -13.241 -9.375 1.00 82.81 97 ARG A CA 1
ATOM 756 C C . ARG A 1 97 ? -1.395 -12.151 -8.434 1.00 82.81 97 ARG A C 1
ATOM 758 O O . ARG A 1 97 ? -0.679 -11.743 -7.521 1.00 82.81 97 ARG A O 1
ATOM 765 N N . LYS A 1 98 ? -2.627 -11.696 -8.647 1.00 73.81 98 LYS A N 1
ATOM 766 C CA . LYS A 1 98 ? -3.287 -10.802 -7.702 1.00 73.81 98 LYS A CA 1
ATOM 767 C C . LYS A 1 98 ? -3.855 -11.698 -6.608 1.00 73.81 98 LYS A C 1
ATOM 769 O O . LYS A 1 98 ? -4.764 -12.497 -6.861 1.00 73.81 98 LYS A O 1
ATOM 774 N N . ALA A 1 99 ? -3.269 -11.626 -5.415 1.00 59.19 99 ALA A N 1
ATOM 775 C CA . ALA A 1 99 ? -3.951 -12.120 -4.231 1.00 59.19 99 ALA A CA 1
ATOM 776 C C . ALA A 1 99 ? -5.269 -11.340 -4.158 1.00 59.19 99 ALA A C 1
ATOM 778 O O . ALA A 1 99 ? -5.271 -10.117 -4.042 1.00 59.19 99 ALA A O 1
ATOM 779 N N . SER A 1 100 ? -6.376 -12.036 -4.395 1.00 48.34 100 SER A N 1
ATOM 780 C CA . SER A 1 100 ? -7.687 -11.505 -4.068 1.00 48.34 100 SER A CA 1
ATOM 781 C C . SER A 1 100 ? -7.855 -11.816 -2.590 1.00 48.34 100 SER A C 1
ATOM 783 O O . SER A 1 100 ? -7.775 -12.983 -2.213 1.00 48.34 100 SER A O 1
ATOM 785 N N . LEU A 1 101 ? -7.972 -10.780 -1.759 1.00 45.03 101 LEU A N 1
ATOM 786 C CA . LEU A 1 101 ? -8.210 -10.962 -0.328 1.00 45.03 101 LEU A CA 1
ATOM 787 C C . LEU A 1 101 ? -9.626 -11.506 -0.066 1.00 45.03 101 LEU A C 1
ATOM 789 O O . LEU A 1 101 ? -9.835 -12.165 0.944 1.00 45.03 101 LEU A O 1
ATOM 793 N N . PHE A 1 102 ? -10.555 -11.329 -1.017 1.00 41.22 102 PHE A N 1
ATOM 794 C CA . PHE A 1 102 ? -11.905 -11.894 -0.998 1.00 41.22 102 PHE A CA 1
ATOM 795 C C . PHE A 1 102 ? -12.322 -12.309 -2.420 1.00 41.22 102 PHE A C 1
ATOM 797 O O . PHE A 1 102 ? -12.726 -11.480 -3.235 1.00 41.22 102 PHE A O 1
ATOM 804 N N . GLY A 1 103 ? -12.173 -13.600 -2.739 1.00 59.47 103 GLY A N 1
ATOM 805 C CA . GLY A 1 103 ? -12.506 -14.179 -4.045 1.00 59.47 103 GLY A CA 1
ATOM 806 C C . GLY A 1 103 ? -11.453 -15.159 -4.573 1.00 59.47 103 GLY A C 1
ATOM 807 O O . GLY A 1 103 ? -10.388 -15.351 -3.984 1.00 59.47 103 GLY A O 1
ATOM 808 N N . SER A 1 104 ? -11.737 -15.799 -5.711 1.00 62.66 104 SER A N 1
ATOM 809 C CA . SER A 1 104 ? -10.772 -16.685 -6.368 1.00 62.66 104 SER A CA 1
ATOM 810 C C . SER A 1 104 ? -9.558 -15.876 -6.826 1.00 62.66 104 SER A C 1
ATOM 812 O O . SER A 1 104 ? -9.675 -14.963 -7.647 1.00 62.66 104 SER A O 1
ATOM 814 N N . SER A 1 105 ? -8.378 -16.202 -6.300 1.00 70.38 105 SER A N 1
ATOM 815 C CA . SER A 1 105 ? -7.135 -15.552 -6.712 1.00 70.38 105 SER A CA 1
ATOM 816 C C . SER A 1 105 ? -6.936 -15.678 -8.223 1.00 70.38 105 SER A C 1
ATOM 818 O O . SER A 1 105 ? -6.966 -16.778 -8.775 1.00 70.38 105 SER A O 1
ATOM 820 N N . ARG A 1 106 ? -6.698 -14.548 -8.897 1.00 79.38 106 ARG A N 1
ATOM 821 C CA . ARG A 1 106 ? -6.418 -14.545 -10.334 1.00 79.38 106 ARG A CA 1
ATOM 822 C C . ARG A 1 106 ? -5.004 -15.065 -10.553 1.00 79.38 106 ARG A C 1
ATOM 824 O O . ARG A 1 106 ? -4.051 -14.468 -10.049 1.00 79.38 106 ARG A O 1
ATOM 831 N N . ALA A 1 107 ? -4.881 -16.172 -11.282 1.00 86.62 107 ALA A N 1
ATOM 832 C CA . ALA A 1 107 ? -3.591 -16.745 -11.644 1.00 86.62 107 ALA A CA 1
ATOM 833 C C . ALA A 1 107 ? -2.699 -15.697 -12.331 1.00 86.62 107 ALA A C 1
ATOM 835 O O . ALA A 1 107 ? -3.195 -14.789 -13.004 1.00 86.62 107 ALA A O 1
ATOM 836 N N . ALA A 1 108 ? -1.381 -15.820 -12.149 1.00 88.81 108 ALA A N 1
ATOM 837 C CA . ALA A 1 108 ? -0.439 -15.026 -12.929 1.00 88.81 108 ALA A CA 1
ATOM 838 C C . ALA A 1 108 ? -0.674 -15.302 -14.419 1.00 88.81 108 ALA A C 1
ATOM 840 O O . ALA A 1 108 ? -0.942 -16.440 -14.806 1.00 88.81 108 ALA A O 1
ATOM 841 N N . SER A 1 109 ? -0.591 -14.263 -15.241 1.00 92.88 109 SER A N 1
ATOM 842 C CA . SER A 1 109 ? -0.846 -14.376 -16.677 1.00 92.88 109 SER A CA 1
ATOM 843 C C . SER A 1 109 ? 0.244 -13.665 -17.454 1.00 92.88 109 SER A C 1
ATOM 845 O O . SER A 1 109 ? 0.732 -12.615 -17.036 1.00 92.88 109 SER A O 1
ATOM 847 N N . ILE A 1 110 ? 0.631 -14.253 -18.579 1.00 95.38 110 ILE A N 1
ATOM 848 C CA . ILE A 1 110 ? 1.475 -13.613 -19.578 1.00 95.38 110 ILE A CA 1
ATOM 849 C C . ILE A 1 110 ? 0.655 -13.446 -20.849 1.00 95.38 110 ILE A C 1
ATOM 851 O O . ILE A 1 110 ? -0.110 -14.332 -21.223 1.00 95.38 110 ILE A O 1
ATOM 855 N N . SER A 1 111 ? 0.794 -12.291 -21.479 1.00 95.19 111 SER A N 1
ATOM 856 C CA . SER A 1 111 ? 0.187 -11.974 -22.767 1.00 95.19 111 SER A CA 1
ATOM 857 C C . SER A 1 111 ? 1.277 -11.514 -23.719 1.00 95.19 111 SER A C 1
ATOM 859 O O . SER A 1 111 ? 2.245 -10.883 -23.288 1.00 95.19 111 SER A O 1
ATOM 861 N N . PHE A 1 112 ? 1.120 -11.858 -24.991 1.00 95.44 112 PHE A N 1
ATOM 862 C CA . PHE A 1 112 ? 2.054 -11.536 -26.061 1.00 95.44 112 PHE A CA 1
ATOM 863 C C . PHE A 1 112 ? 1.348 -10.674 -27.101 1.00 95.44 112 PHE A C 1
ATOM 865 O O . PHE A 1 112 ? 0.163 -10.880 -27.366 1.00 95.44 112 PHE A O 1
ATOM 872 N N . SER A 1 113 ? 2.083 -9.736 -27.689 1.00 93.12 113 SER A N 1
ATOM 873 C CA . SER A 1 113 ? 1.578 -8.830 -28.720 1.00 93.12 113 SER A CA 1
ATOM 874 C C . SER A 1 113 ? 2.415 -8.963 -29.989 1.00 93.12 113 SER A C 1
ATOM 876 O O . SER A 1 113 ? 3.641 -9.016 -29.918 1.00 93.12 113 SER A O 1
ATOM 878 N N . GLY A 1 114 ? 1.762 -8.945 -31.152 1.00 88.88 114 GLY A N 1
ATOM 879 C CA . GLY A 1 114 ? 2.434 -9.018 -32.452 1.00 88.88 114 GLY A CA 1
ATOM 880 C C . GLY A 1 114 ? 2.922 -10.420 -32.833 1.00 88.88 114 GLY A C 1
ATOM 881 O O . GLY A 1 114 ? 2.631 -11.414 -32.166 1.00 88.88 114 GLY A O 1
ATOM 882 N N . ALA A 1 115 ? 3.653 -10.497 -33.946 1.00 90.00 115 ALA A N 1
ATOM 883 C CA . ALA A 1 115 ? 4.225 -11.739 -34.456 1.00 90.00 115 ALA A CA 1
ATOM 884 C C . ALA A 1 115 ? 5.524 -12.075 -33.704 1.00 90.00 115 ALA A C 1
ATOM 886 O O . ALA A 1 115 ? 6.613 -11.678 -34.113 1.00 90.00 115 ALA A O 1
ATOM 887 N N . ILE A 1 116 ? 5.400 -12.780 -32.579 1.00 92.81 116 ILE A N 1
ATOM 888 C CA . ILE A 1 116 ? 6.534 -13.268 -31.782 1.00 92.81 116 ILE A CA 1
ATOM 889 C C . ILE A 1 116 ? 6.741 -14.752 -32.080 1.00 92.81 116 ILE A C 1
ATOM 891 O O . ILE A 1 116 ? 5.779 -15.517 -32.141 1.00 92.81 116 ILE A O 1
ATOM 895 N N . SER A 1 117 ? 7.994 -15.167 -32.268 1.00 93.94 117 SER A N 1
ATOM 896 C CA . SER A 1 117 ? 8.315 -16.579 -32.479 1.00 93.94 117 SER A CA 1
ATOM 897 C C . SER A 1 117 ? 7.991 -17.408 -31.227 1.00 93.94 117 SER A C 1
ATOM 899 O O . SER A 1 117 ? 8.056 -16.912 -30.102 1.00 93.94 117 SER A O 1
ATOM 901 N N . VAL A 1 118 ? 7.672 -18.695 -31.391 1.00 93.44 118 VAL A N 1
ATOM 902 C CA . VAL A 1 118 ? 7.410 -19.584 -30.241 1.00 93.44 118 VAL A CA 1
ATOM 903 C C . VAL A 1 118 ? 8.628 -19.654 -29.309 1.00 93.44 118 VAL A C 1
ATOM 905 O O . VAL A 1 118 ? 8.471 -19.654 -28.089 1.00 93.44 118 VAL A O 1
ATOM 908 N N . GLU A 1 119 ? 9.843 -19.649 -29.866 1.00 95.19 119 GLU A N 1
ATOM 909 C CA . GLU A 1 119 ? 11.085 -19.602 -29.085 1.00 95.19 119 GLU A CA 1
ATOM 910 C C . GLU A 1 119 ? 11.178 -18.342 -28.221 1.00 95.19 119 GLU A C 1
ATOM 912 O O . GLU A 1 119 ? 11.482 -18.436 -27.031 1.00 95.19 119 GLU A O 1
ATOM 917 N N . ASP A 1 120 ? 10.859 -17.178 -28.787 1.00 95.50 120 ASP A N 1
ATOM 918 C CA . ASP A 1 120 ? 10.870 -15.910 -28.060 1.00 95.50 120 ASP A CA 1
ATOM 919 C C . ASP A 1 120 ? 9.758 -15.837 -27.010 1.00 95.50 120 ASP A C 1
ATOM 921 O O . ASP A 1 120 ? 9.976 -15.306 -25.921 1.00 95.50 120 ASP A O 1
ATOM 925 N N . MET A 1 121 ? 8.581 -16.415 -27.272 1.00 95.38 121 MET A N 1
ATOM 926 C CA . MET A 1 121 ? 7.524 -16.522 -26.258 1.00 95.38 121 MET A CA 1
ATOM 927 C C . MET A 1 121 ? 7.994 -17.349 -25.055 1.00 95.38 121 MET A C 1
ATOM 929 O O . MET A 1 121 ? 7.806 -16.941 -23.901 1.00 95.38 121 MET A O 1
ATOM 933 N N . VAL A 1 122 ? 8.646 -18.491 -25.303 1.00 96.12 122 VAL A N 1
ATOM 934 C CA . VAL A 1 122 ? 9.239 -19.324 -24.245 1.00 96.12 122 VAL A CA 1
ATOM 935 C C . VAL A 1 122 ? 10.337 -18.548 -23.518 1.00 96.12 122 VAL A C 1
ATOM 937 O O . VAL A 1 122 ? 10.328 -18.501 -22.285 1.00 96.12 122 VAL A O 1
ATOM 940 N N . PHE A 1 123 ? 11.232 -17.881 -24.251 1.00 97.50 123 PHE A N 1
ATOM 941 C CA . PHE A 1 123 ? 12.302 -17.062 -23.683 1.00 97.50 123 PHE A CA 1
ATOM 942 C C . PHE A 1 123 ? 11.768 -15.978 -22.754 1.00 97.50 123 PHE A C 1
ATOM 944 O O . PHE A 1 123 ? 12.142 -15.934 -21.581 1.00 97.50 123 PHE A O 1
ATOM 951 N N . LEU A 1 124 ? 10.852 -15.146 -23.247 1.00 97.06 124 LEU A N 1
ATOM 952 C CA . LEU A 1 124 ? 10.255 -14.061 -22.479 1.00 97.06 124 LEU A CA 1
ATOM 953 C C . LEU A 1 124 ? 9.521 -14.595 -21.250 1.00 97.06 124 LEU A C 1
ATOM 955 O O . LEU A 1 124 ? 9.678 -14.036 -20.169 1.00 97.06 124 LEU A O 1
ATOM 959 N N . THR A 1 125 ? 8.809 -15.721 -21.358 1.00 96.50 125 THR A N 1
ATOM 960 C CA . THR A 1 125 ? 8.168 -16.353 -20.192 1.00 96.50 125 THR A CA 1
ATOM 961 C C . THR A 1 125 ? 9.191 -16.717 -19.113 1.00 96.50 125 THR A C 1
ATOM 963 O O . THR A 1 125 ? 9.007 -16.364 -17.945 1.00 96.50 125 THR A O 1
ATOM 966 N N . LEU A 1 126 ? 10.294 -17.380 -19.486 1.00 97.44 126 LEU A N 1
ATOM 967 C CA . LEU A 1 126 ? 11.364 -17.733 -18.546 1.00 97.44 126 LEU A CA 1
ATOM 968 C C . LEU A 1 126 ? 12.012 -16.478 -17.940 1.00 97.44 126 LEU A C 1
ATOM 970 O O . LEU A 1 126 ? 12.285 -16.450 -16.741 1.00 97.44 126 LEU A O 1
ATOM 974 N N . VAL A 1 127 ? 12.236 -15.429 -18.739 1.00 97.56 127 VAL A N 1
ATOM 975 C CA . VAL A 1 127 ? 12.808 -14.155 -18.272 1.00 97.56 127 VAL A CA 1
ATOM 976 C C . VAL A 1 127 ? 11.897 -13.466 -17.257 1.00 97.56 127 VAL A C 1
ATOM 978 O O . VAL A 1 127 ? 12.401 -12.971 -16.245 1.00 97.56 127 VAL A O 1
ATOM 981 N N . MET A 1 128 ? 10.576 -13.468 -17.465 1.00 96.62 128 MET A N 1
ATOM 982 C CA . MET A 1 128 ? 9.624 -12.881 -16.513 1.00 96.62 128 MET A CA 1
ATOM 983 C C . MET A 1 128 ? 9.575 -13.664 -15.199 1.00 96.62 128 MET A C 1
ATOM 985 O O . MET A 1 128 ? 9.608 -13.062 -14.127 1.00 96.62 128 MET A O 1
ATOM 989 N N . ILE A 1 129 ? 9.575 -15.001 -15.266 1.00 95.56 129 ILE A N 1
ATOM 990 C CA . ILE A 1 129 ? 9.646 -15.864 -14.076 1.00 95.56 129 ILE A CA 1
ATOM 991 C C . ILE A 1 129 ? 10.940 -15.595 -13.301 1.00 95.56 129 ILE A C 1
ATOM 993 O O . ILE A 1 129 ? 10.909 -15.388 -12.088 1.00 95.56 129 ILE A O 1
ATOM 997 N N . TYR A 1 130 ? 12.075 -15.575 -14.005 1.00 96.44 130 TYR A N 1
ATOM 998 C CA . TYR A 1 130 ? 13.379 -15.303 -13.413 1.00 96.44 130 TYR A CA 1
ATOM 999 C C . TYR A 1 130 ? 13.418 -13.935 -12.725 1.00 96.44 130 TYR A C 1
ATOM 1001 O O . TYR A 1 130 ? 13.840 -13.823 -11.573 1.00 96.44 130 TYR A O 1
ATOM 1009 N N . SER A 1 131 ? 12.963 -12.900 -13.430 1.00 95.44 131 SER A N 1
ATOM 1010 C CA . SER A 1 131 ? 13.015 -11.520 -12.951 1.00 95.44 131 SER A CA 1
ATOM 1011 C C . SER A 1 131 ? 12.109 -11.304 -11.741 1.00 95.44 131 SER A C 1
ATOM 1013 O O . SER A 1 131 ? 12.528 -10.653 -10.787 1.00 95.44 131 SER A O 1
ATOM 1015 N N . GLU A 1 132 ? 10.918 -11.907 -11.722 1.00 94.62 132 GLU A N 1
ATOM 1016 C CA . GLU A 1 132 ? 10.022 -11.819 -10.569 1.00 94.62 132 GLU A CA 1
ATOM 1017 C C . GLU A 1 132 ? 10.578 -12.525 -9.330 1.00 94.62 132 GLU A C 1
ATOM 1019 O O . GLU A 1 132 ? 10.486 -11.984 -8.230 1.00 94.62 132 GLU A O 1
ATOM 1024 N N . ILE A 1 133 ? 11.163 -13.715 -9.486 1.00 93.81 133 ILE A N 1
ATOM 1025 C CA . ILE A 1 133 ? 11.746 -14.449 -8.354 1.00 93.81 133 ILE A CA 1
ATOM 1026 C C . ILE A 1 133 ? 12.890 -13.649 -7.733 1.00 93.81 133 ILE A C 1
ATOM 1028 O O . ILE A 1 133 ? 12.913 -13.464 -6.523 1.00 93.81 133 ILE A O 1
ATOM 1032 N N . GLN A 1 134 ? 13.789 -13.113 -8.557 1.00 93.69 134 GLN A N 1
ATOM 1033 C CA . GLN A 1 134 ? 14.926 -12.326 -8.071 1.00 93.69 134 GLN A CA 1
ATOM 1034 C C . GLN A 1 134 ? 14.498 -11.007 -7.429 1.00 93.69 134 GLN A C 1
ATOM 1036 O O . GLN A 1 134 ? 15.167 -10.524 -6.521 1.00 93.69 134 GLN A O 1
ATOM 1041 N N . ARG A 1 135 ? 13.396 -10.409 -7.898 1.00 92.88 135 ARG A N 1
ATOM 1042 C CA . ARG A 1 135 ? 12.809 -9.228 -7.260 1.00 92.88 135 ARG A CA 1
ATOM 1043 C C . ARG A 1 135 ? 12.346 -9.561 -5.842 1.00 92.88 135 ARG A C 1
ATOM 1045 O O . ARG A 1 135 ? 12.705 -8.838 -4.929 1.00 92.88 135 ARG A O 1
ATOM 1052 N N . ARG A 1 136 ? 11.614 -10.667 -5.663 1.00 89.62 136 ARG A N 1
ATOM 1053 C CA . ARG A 1 136 ? 11.139 -11.108 -4.340 1.00 89.62 136 ARG A CA 1
ATOM 1054 C C . ARG A 1 136 ? 12.275 -11.452 -3.393 1.00 89.62 136 ARG A C 1
ATOM 1056 O O . ARG A 1 136 ? 12.255 -10.988 -2.273 1.00 89.62 136 ARG A O 1
ATOM 1063 N N . GLU A 1 137 ? 13.276 -12.193 -3.862 1.00 89.56 137 GLU A N 1
ATOM 1064 C CA . GLU A 1 137 ? 14.441 -12.529 -3.032 1.00 89.56 137 GLU A CA 1
ATOM 1065 C C . GLU A 1 137 ? 15.158 -11.272 -2.537 1.00 89.56 137 GLU A C 1
ATOM 1067 O O . GLU A 1 137 ? 15.521 -11.197 -1.373 1.00 89.56 137 GLU A O 1
ATOM 1072 N N . LYS A 1 138 ? 15.291 -10.251 -3.390 1.00 86.25 138 LYS A N 1
ATOM 1073 C CA . LYS A 1 138 ? 15.861 -8.968 -2.977 1.00 86.25 138 LYS A CA 1
ATOM 1074 C C . LYS A 1 138 ? 14.972 -8.223 -1.972 1.00 86.25 138 LYS A C 1
ATOM 1076 O O . LYS A 1 138 ? 15.501 -7.564 -1.082 1.00 86.25 138 LYS A O 1
ATOM 1081 N N . ASP A 1 139 ? 13.650 -8.279 -2.142 1.00 78.25 139 ASP A N 1
ATOM 1082 C CA . ASP A 1 139 ? 12.705 -7.679 -1.194 1.00 78.25 139 ASP A CA 1
ATOM 1083 C C . ASP A 1 139 ? 12.801 -8.385 0.176 1.00 78.25 139 ASP A C 1
ATOM 1085 O O . ASP A 1 139 ? 12.877 -7.711 1.200 1.00 78.25 139 ASP A O 1
ATOM 1089 N N . ASP A 1 140 ? 12.879 -9.719 0.187 1.00 76.56 140 ASP A N 1
ATOM 1090 C CA . ASP A 1 140 ? 13.032 -10.540 1.395 1.00 76.56 140 ASP A CA 1
ATOM 1091 C C . ASP A 1 140 ? 14.383 -10.256 2.088 1.00 76.56 140 ASP A C 1
ATOM 1093 O O . ASP A 1 140 ? 14.418 -9.977 3.283 1.00 76.56 140 ASP A O 1
ATOM 1097 N N . GLU A 1 141 ? 15.488 -10.202 1.330 1.00 84.25 141 GLU A N 1
ATOM 1098 C CA . GLU A 1 141 ? 16.816 -9.823 1.843 1.00 84.25 141 GLU A CA 1
ATOM 1099 C C . GLU A 1 141 ? 16.826 -8.412 2.456 1.00 84.25 141 GLU A C 1
ATOM 1101 O O . GLU A 1 141 ? 17.509 -8.168 3.450 1.00 84.25 141 GLU A O 1
ATOM 1106 N N . ALA A 1 142 ? 16.078 -7.464 1.880 1.00 74.94 142 ALA A N 1
ATOM 1107 C CA . ALA A 1 142 ? 15.974 -6.111 2.419 1.00 74.94 142 ALA A CA 1
ATOM 1108 C C . ALA A 1 142 ? 15.200 -6.080 3.746 1.00 74.94 142 ALA A C 1
ATOM 1110 O O . ALA A 1 142 ? 15.581 -5.345 4.656 1.00 74.94 142 ALA A O 1
ATOM 1111 N N . VAL A 1 143 ? 14.144 -6.888 3.871 1.00 72.56 143 VAL A N 1
ATOM 1112 C CA . VAL A 1 143 ? 13.390 -7.051 5.123 1.00 72.56 143 VAL A CA 1
ATOM 1113 C C . VAL A 1 143 ? 14.270 -7.691 6.199 1.00 72.56 143 VAL A C 1
ATOM 1115 O O . VAL A 1 143 ? 14.350 -7.165 7.311 1.00 72.56 143 VAL A O 1
ATOM 1118 N N . ASP A 1 144 ? 15.007 -8.749 5.861 1.00 77.88 144 ASP A N 1
ATOM 1119 C CA . ASP A 1 144 ? 15.938 -9.411 6.782 1.00 77.88 144 ASP A CA 1
ATOM 1120 C C . ASP A 1 144 ? 17.078 -8.479 7.217 1.00 77.88 144 ASP A C 1
ATOM 1122 O O . ASP A 1 144 ? 17.463 -8.464 8.390 1.00 77.88 144 ASP A O 1
ATOM 1126 N N . ALA A 1 145 ? 17.594 -7.650 6.305 1.00 79.12 145 ALA A N 1
ATOM 1127 C CA . ALA A 1 145 ? 18.608 -6.649 6.626 1.00 79.12 145 ALA A CA 1
ATOM 1128 C C . ALA A 1 145 ? 18.081 -5.585 7.600 1.00 79.12 145 ALA A C 1
ATOM 1130 O O . ALA A 1 145 ? 18.804 -5.195 8.515 1.00 79.12 145 ALA A O 1
ATOM 1131 N N . ILE A 1 146 ? 16.824 -5.149 7.453 1.00 74.38 146 ILE A N 1
ATOM 1132 C CA . ILE A 1 146 ? 16.176 -4.224 8.397 1.00 74.38 146 ILE A CA 1
ATOM 1133 C C . ILE A 1 146 ? 16.036 -4.876 9.778 1.00 74.38 146 ILE A C 1
ATOM 1135 O O . ILE A 1 146 ? 16.335 -4.234 10.784 1.00 74.38 146 ILE A O 1
ATOM 1139 N N . HIS A 1 147 ? 15.636 -6.148 9.837 1.00 72.19 147 HIS A N 1
ATOM 1140 C CA . HIS A 1 147 ? 15.530 -6.880 11.101 1.00 72.19 147 HIS A CA 1
ATOM 1141 C C . HIS A 1 147 ? 16.889 -7.118 11.767 1.00 72.19 147 HIS A C 1
ATOM 1143 O O . HIS A 1 147 ? 16.994 -6.997 12.983 1.00 72.19 147 HIS A O 1
ATOM 1149 N N . THR A 1 148 ? 17.932 -7.408 10.988 1.00 83.62 148 THR A N 1
ATOM 1150 C CA . THR A 1 148 ? 19.284 -7.679 11.507 1.00 83.62 148 THR A CA 1
ATOM 1151 C C . THR A 1 148 ? 20.013 -6.399 11.927 1.00 83.62 148 THR A C 1
ATOM 1153 O O . THR A 1 148 ? 20.807 -6.421 12.862 1.00 83.62 148 THR A O 1
ATOM 1156 N N . ALA A 1 149 ? 19.759 -5.275 11.250 1.00 76.12 149 ALA A N 1
ATOM 1157 C CA . ALA A 1 149 ? 20.382 -3.986 11.559 1.00 76.12 149 ALA A CA 1
ATOM 1158 C C . ALA A 1 149 ? 19.716 -3.246 12.731 1.00 76.12 149 ALA A C 1
ATOM 1160 O O . ALA A 1 149 ? 20.252 -2.233 13.183 1.00 76.12 149 ALA A O 1
ATOM 1161 N N . ALA A 1 150 ? 18.568 -3.718 13.228 1.00 62.00 150 ALA A N 1
ATOM 1162 C CA . ALA A 1 150 ? 17.972 -3.188 14.446 1.00 62.00 150 ALA A CA 1
ATOM 1163 C C . ALA A 1 150 ? 18.872 -3.564 15.643 1.00 62.00 150 ALA A C 1
ATOM 1165 O O . ALA A 1 150 ? 19.045 -4.754 15.919 1.00 62.00 150 ALA A O 1
ATOM 1166 N N . PRO A 1 151 ? 19.483 -2.591 16.345 1.00 63.69 151 PRO A N 1
ATOM 1167 C CA . PRO A 1 151 ? 20.405 -2.886 17.430 1.00 63.69 151 PRO A CA 1
ATOM 1168 C C . PRO A 1 151 ? 19.664 -3.608 18.557 1.00 63.69 151 PRO A C 1
ATOM 1170 O O . PRO A 1 151 ? 18.793 -3.042 19.218 1.00 63.69 151 PRO A O 1
ATOM 1173 N N . HIS A 1 152 ? 20.055 -4.858 18.801 1.00 54.72 152 HIS A N 1
ATOM 1174 C CA . HIS A 1 152 ? 19.608 -5.649 19.948 1.00 54.72 152 HIS A CA 1
ATOM 1175 C C . HIS A 1 152 ? 20.005 -5.023 21.306 1.00 54.72 152 HIS A C 1
ATOM 1177 O O . HIS A 1 152 ? 19.494 -5.439 22.343 1.00 54.72 152 HIS A O 1
ATOM 1183 N N . ASP A 1 153 ? 20.854 -3.991 21.309 1.00 48.28 153 ASP A N 1
ATOM 1184 C CA . ASP A 1 153 ? 21.449 -3.402 22.514 1.00 48.28 153 ASP A CA 1
ATOM 1185 C C . ASP A 1 153 ? 20.560 -2.410 23.285 1.00 48.28 153 ASP A C 1
ATOM 1187 O O . ASP A 1 153 ? 20.958 -1.945 24.351 1.00 48.28 153 ASP A O 1
ATOM 1191 N N . ILE A 1 154 ? 19.336 -2.109 22.835 1.00 52.16 154 ILE A N 1
ATOM 1192 C CA . ILE A 1 154 ? 18.439 -1.199 23.584 1.00 52.16 154 ILE A CA 1
ATOM 1193 C C . ILE A 1 154 ? 17.550 -1.947 24.603 1.00 52.16 154 ILE A C 1
ATOM 1195 O O . ILE A 1 154 ? 16.950 -1.325 25.476 1.00 52.16 154 ILE A O 1
ATOM 1199 N N . LEU A 1 155 ? 17.515 -3.287 24.598 1.00 47.34 155 LEU A N 1
ATOM 1200 C CA . LEU A 1 155 ? 16.676 -4.066 25.530 1.00 47.34 155 LEU A CA 1
ATOM 1201 C C . LEU A 1 155 ? 17.384 -4.567 26.805 1.00 47.34 155 LEU A C 1
ATOM 1203 O O . LEU A 1 155 ? 16.732 -5.192 27.639 1.00 47.34 155 LEU A O 1
ATOM 1207 N N . HIS A 1 156 ? 18.671 -4.264 27.019 1.00 48.31 156 HIS A N 1
ATOM 1208 C CA . HIS A 1 156 ? 19.411 -4.717 28.213 1.00 48.31 156 HIS A CA 1
ATOM 1209 C C . HIS A 1 156 ? 19.854 -3.613 29.188 1.00 48.31 156 HIS A C 1
ATOM 1211 O O . HIS A 1 156 ? 20.664 -3.865 30.075 1.00 48.31 156 HIS A O 1
ATOM 1217 N N . SER A 1 157 ? 19.295 -2.404 29.105 1.00 41.47 157 SER A N 1
ATOM 1218 C CA . SER A 1 157 ? 19.547 -1.341 30.094 1.00 41.47 157 SER A CA 1
ATOM 1219 C C . SER A 1 157 ? 18.251 -0.757 30.660 1.00 41.47 157 SER A C 1
ATOM 1221 O O . SER A 1 157 ? 17.948 0.416 30.481 1.00 41.47 157 SER A O 1
ATOM 1223 N N . ALA A 1 158 ? 17.491 -1.585 31.379 1.00 33.00 158 ALA A N 1
ATOM 1224 C CA . ALA A 1 158 ? 16.525 -1.125 32.373 1.00 33.00 158 ALA A CA 1
ATOM 1225 C C . AL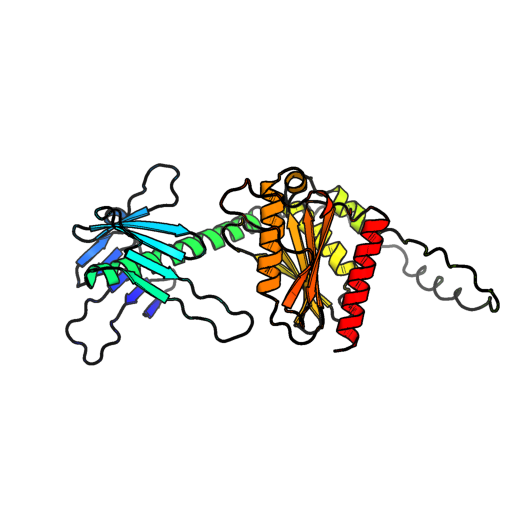A A 1 158 ? 16.879 -1.793 33.716 1.00 33.00 158 ALA A C 1
ATOM 1227 O O . ALA A 1 158 ? 16.841 -3.023 33.802 1.00 33.00 158 ALA A O 1
ATOM 1228 N N . PRO A 1 159 ? 17.289 -1.036 34.749 1.00 40.53 159 PRO A N 1
ATOM 1229 C CA . PRO A 1 159 ? 17.638 -1.618 36.032 1.00 40.53 159 PRO A CA 1
ATOM 1230 C C . PRO A 1 159 ? 16.385 -2.096 36.773 1.00 40.53 159 PRO A C 1
ATOM 1232 O O . PRO A 1 159 ? 15.360 -1.418 36.826 1.00 40.53 159 PRO A O 1
ATOM 1235 N N . LEU A 1 160 ? 16.522 -3.282 37.366 1.00 42.97 160 LEU A N 1
ATOM 1236 C CA . LEU A 1 160 ? 15.647 -3.886 38.364 1.00 42.97 160 LEU A CA 1
ATOM 1237 C C . LEU A 1 160 ? 15.215 -2.873 39.440 1.00 42.97 160 LEU A C 1
ATOM 1239 O O . LEU A 1 160 ? 15.980 -2.566 40.349 1.00 42.97 160 LEU A O 1
ATOM 1243 N N . LEU A 1 161 ? 13.961 -2.428 39.383 1.00 37.38 161 LEU A N 1
ATOM 1244 C CA . LEU A 1 161 ? 13.224 -1.888 40.526 1.00 37.38 161 LEU A CA 1
ATOM 1245 C C . LEU A 1 161 ? 11.804 -2.455 40.498 1.00 37.38 161 LEU A C 1
ATOM 1247 O O . LEU A 1 161 ? 10.897 -1.890 39.897 1.00 37.38 161 LEU A O 1
ATOM 1251 N N . LEU A 1 162 ? 11.624 -3.607 41.143 1.00 33.41 162 LEU A N 1
ATOM 1252 C CA . LEU A 1 162 ? 10.309 -4.162 41.458 1.00 33.41 162 LEU A CA 1
ATOM 1253 C C . LEU A 1 162 ? 10.381 -4.888 42.804 1.00 33.41 162 LEU A C 1
ATOM 1255 O O . LEU A 1 162 ? 10.442 -6.107 42.894 1.00 33.41 162 LEU A O 1
ATOM 1259 N N . HIS A 1 163 ? 10.399 -4.081 43.861 1.00 40.09 163 HIS A N 1
ATOM 1260 C CA . HIS A 1 163 ? 9.886 -4.434 45.181 1.00 40.09 163 HIS A CA 1
ATOM 1261 C C . HIS A 1 163 ? 9.316 -3.158 45.808 1.00 40.09 163 HIS A C 1
ATOM 1263 O O . HIS A 1 163 ? 10.041 -2.420 46.464 1.00 40.09 163 HIS A O 1
ATOM 1269 N N . ALA A 1 164 ? 8.031 -2.885 45.564 1.00 34.00 164 ALA A N 1
ATOM 1270 C CA . ALA A 1 164 ? 7.180 -2.092 46.453 1.00 34.00 164 ALA A CA 1
ATOM 1271 C C . ALA A 1 164 ? 5.696 -2.230 46.056 1.00 34.00 164 ALA A C 1
ATOM 1273 O O . ALA A 1 164 ? 5.283 -1.819 44.978 1.00 34.00 164 ALA A O 1
ATOM 1274 N N . ASP A 1 165 ? 4.948 -2.822 46.985 1.00 35.19 165 ASP A N 1
ATOM 1275 C CA . ASP A 1 165 ? 3.543 -2.602 47.342 1.00 35.19 165 ASP A CA 1
ATOM 1276 C C . ASP A 1 165 ? 2.382 -2.814 46.348 1.00 35.19 165 ASP A C 1
ATOM 1278 O O . ASP A 1 165 ? 2.011 -1.963 45.545 1.00 35.19 165 ASP A O 1
ATOM 1282 N N . VAL A 1 166 ? 1.666 -3.922 46.576 1.00 37.03 166 VAL A N 1
ATOM 1283 C CA . VAL A 1 166 ? 0.339 -4.261 46.021 1.00 37.03 166 VAL A CA 1
ATOM 1284 C C . VAL A 1 166 ? -0.808 -3.668 46.877 1.00 37.03 166 VAL A C 1
ATOM 1286 O O . VAL A 1 166 ? -1.981 -3.935 46.638 1.00 37.03 166 VAL A O 1
ATOM 1289 N N . SER A 1 167 ? -0.522 -2.806 47.858 1.00 39.12 167 SER A N 1
ATOM 1290 C CA . SER A 1 167 ? -1.520 -2.369 48.854 1.00 39.12 167 SER A CA 1
ATOM 1291 C C . SER A 1 167 ? -2.261 -1.050 48.550 1.00 39.12 167 SER A C 1
ATOM 1293 O O . SER A 1 167 ? -3.042 -0.586 49.375 1.00 39.12 167 SER A O 1
ATOM 1295 N N . LEU A 1 168 ? -2.079 -0.431 47.373 1.00 35.41 168 LEU A N 1
ATOM 1296 C CA . LEU A 1 168 ? -2.737 0.856 47.051 1.00 35.41 168 LEU A CA 1
ATOM 1297 C C . LEU A 1 168 ? -3.901 0.746 46.046 1.00 35.41 168 LEU A C 1
ATOM 1299 O O . LEU A 1 168 ? -4.775 1.610 46.006 1.00 35.41 168 LEU A O 1
ATOM 1303 N N . ALA A 1 169 ? -3.974 -0.339 45.268 1.00 33.91 169 ALA A N 1
ATOM 1304 C CA . ALA A 1 169 ? -5.028 -0.524 44.262 1.00 33.91 169 ALA A CA 1
ATOM 1305 C C . ALA A 1 169 ? -6.373 -0.987 44.860 1.00 33.91 169 ALA A C 1
ATOM 1307 O O . ALA A 1 169 ? -7.422 -0.782 44.253 1.00 33.91 169 ALA A O 1
ATOM 1308 N N . ALA A 1 170 ? -6.370 -1.552 46.073 1.00 37.94 170 ALA A N 1
ATOM 1309 C CA . ALA A 1 170 ? -7.587 -2.008 46.750 1.00 37.94 170 ALA A CA 1
ATOM 1310 C C . ALA A 1 170 ? -8.334 -0.887 47.504 1.00 37.94 170 ALA A C 1
ATOM 1312 O O . ALA A 1 170 ? -9.525 -1.022 47.771 1.00 37.94 170 ALA A O 1
ATOM 1313 N N . GLN A 1 171 ? -7.680 0.244 47.803 1.00 37.47 171 GLN A N 1
ATOM 1314 C CA . GLN A 1 171 ? -8.303 1.363 48.528 1.00 37.47 171 GLN A CA 1
ATOM 1315 C C . GLN A 1 171 ? -9.015 2.385 47.627 1.00 37.47 171 GLN A C 1
ATOM 1317 O O . GLN A 1 171 ? -9.858 3.135 48.111 1.00 37.47 171 GLN A O 1
ATOM 1322 N N . LEU A 1 172 ? -8.767 2.381 46.313 1.00 38.31 172 LEU A N 1
ATOM 1323 C CA . LEU A 1 172 ? -9.390 3.333 45.377 1.00 38.31 172 LEU A CA 1
ATOM 1324 C C . LEU A 1 172 ? -10.721 2.856 44.766 1.00 38.31 172 LEU A C 1
ATOM 1326 O O . LEU A 1 172 ? -11.367 3.609 44.042 1.00 38.31 172 LEU A O 1
ATOM 1330 N N . VAL A 1 173 ? -11.180 1.643 45.091 1.00 42.34 173 VAL A N 1
ATOM 1331 C CA . VAL A 1 173 ? -12.457 1.091 44.589 1.00 42.34 173 VAL A CA 1
ATOM 1332 C C . VAL A 1 173 ? -13.616 1.275 45.585 1.00 42.34 173 VAL A C 1
ATOM 1334 O O . VAL A 1 173 ? -14.780 1.182 45.201 1.00 42.34 173 VAL A O 1
ATOM 1337 N N . GLN A 1 174 ? -13.345 1.638 46.844 1.00 35.91 174 GLN A N 1
ATOM 1338 C CA . GLN A 1 174 ? -14.377 1.751 47.888 1.00 35.91 174 GLN A CA 1
ATOM 1339 C C . GLN A 1 174 ? -14.938 3.164 48.135 1.00 35.91 174 GLN A C 1
ATOM 1341 O O . GLN A 1 174 ? -15.827 3.315 48.965 1.00 35.91 174 GLN A O 1
ATOM 1346 N N . GLN A 1 175 ? -14.514 4.186 47.383 1.00 35.25 175 GLN A N 1
ATOM 1347 C CA . GLN A 1 175 ? -15.042 5.560 47.505 1.00 35.25 175 GLN A CA 1
ATOM 1348 C C . GLN A 1 175 ? -15.945 6.008 46.343 1.00 35.25 175 GLN A C 1
ATOM 1350 O O . GLN A 1 175 ? -16.119 7.201 46.109 1.00 35.25 175 GLN A O 1
ATOM 1355 N N . ARG A 1 176 ? -16.556 5.069 45.611 1.00 38.72 176 ARG A N 1
ATOM 1356 C CA . ARG A 1 176 ? -17.444 5.391 44.477 1.00 38.72 176 ARG A CA 1
ATOM 1357 C C . ARG A 1 176 ? -18.909 5.007 44.678 1.00 38.72 176 ARG A C 1
ATOM 1359 O O . ARG A 1 176 ? -19.609 4.785 43.702 1.00 38.72 176 ARG A O 1
ATOM 1366 N N . ASN A 1 177 ? -19.382 4.945 45.917 1.00 42.88 177 ASN A N 1
ATOM 1367 C CA . ASN A 1 177 ? -20.809 4.847 46.204 1.00 42.88 177 ASN A CA 1
ATOM 1368 C C . ASN A 1 177 ? -21.127 5.698 47.430 1.00 42.88 177 ASN A C 1
ATOM 1370 O O . ASN A 1 177 ? -20.724 5.326 48.527 1.00 42.88 177 ASN A O 1
ATOM 1374 N N . VAL A 1 178 ? -21.825 6.815 47.190 1.00 43.25 178 VAL A N 1
ATOM 1375 C CA . VAL A 1 178 ? -22.747 7.579 48.058 1.00 43.25 178 VAL A CA 1
ATOM 1376 C C . VAL A 1 178 ? -22.611 9.081 47.736 1.00 43.25 178 VAL A C 1
ATOM 1378 O O . VAL A 1 178 ? -21.523 9.633 47.856 1.00 43.25 178 VAL A O 1
ATOM 1381 N N . LEU A 1 179 ? -23.752 9.689 47.362 1.00 36.62 179 LEU A N 1
ATOM 1382 C CA . LEU A 1 179 ? -24.039 11.103 47.022 1.00 36.62 179 LEU A CA 1
ATOM 1383 C C . LEU A 1 179 ? -23.770 11.524 45.561 1.00 36.62 179 LEU A C 1
ATOM 1385 O O . LEU A 1 179 ? -22.649 11.824 45.175 1.00 36.62 179 LEU A O 1
ATOM 1389 N N . ASP A 1 180 ? -24.800 11.510 44.709 1.00 36.09 180 ASP A N 1
ATOM 1390 C CA . ASP A 1 180 ? -25.725 12.651 44.599 1.00 36.09 180 ASP A CA 1
ATOM 1391 C C . ASP A 1 180 ? -26.828 12.350 43.570 1.00 36.09 180 ASP A C 1
ATOM 1393 O O . ASP A 1 180 ? -26.614 12.265 42.359 1.00 36.09 180 ASP A O 1
ATOM 1397 N N . SER A 1 181 ? -28.030 12.158 44.107 1.00 46.81 181 SER A N 1
ATOM 1398 C CA . SER A 1 181 ? -29.300 12.407 43.439 1.00 46.81 181 SER A CA 1
ATOM 1399 C C . SER A 1 181 ? -29.517 13.919 43.338 1.00 46.81 181 SER A C 1
ATOM 1401 O O . SER A 1 181 ? -29.217 14.632 44.289 1.00 46.81 181 SER A O 1
ATOM 1403 N N . ASP A 1 182 ? -30.107 14.350 42.223 1.00 57.62 182 ASP A N 1
ATOM 1404 C CA . ASP A 1 182 ? -30.534 15.716 41.886 1.00 57.62 182 ASP A CA 1
ATOM 1405 C C . ASP A 1 182 ? -29.458 16.662 41.333 1.00 57.62 182 ASP A C 1
ATOM 1407 O O . ASP A 1 182 ? -28.829 17.415 42.064 1.00 57.62 182 ASP A O 1
ATOM 1411 N N . PHE A 1 183 ? -29.353 16.739 39.997 1.00 46.56 183 PHE A N 1
ATOM 1412 C CA . PHE A 1 183 ? -28.956 17.983 39.325 1.00 46.56 183 PHE A CA 1
ATOM 1413 C C . PHE A 1 183 ? -29.754 18.212 38.024 1.00 46.56 183 PHE A C 1
ATOM 1415 O O . PHE A 1 183 ? -30.085 17.252 37.322 1.00 46.56 183 PHE A O 1
ATOM 1422 N N . PRO A 1 184 ? -30.071 19.479 37.686 1.00 52.78 184 PRO A N 1
ATOM 1423 C CA . PRO A 1 184 ? -30.907 19.862 36.560 1.00 52.78 184 PRO A CA 1
ATOM 1424 C C . PRO A 1 184 ? -30.101 19.952 35.258 1.00 52.78 184 PRO A C 1
ATOM 1426 O O . PRO A 1 184 ? -28.871 19.998 35.262 1.00 52.78 184 PRO A O 1
ATOM 1429 N N . SER A 1 185 ? -30.829 20.028 34.141 1.00 49.38 185 SER A N 1
ATOM 1430 C CA . SER A 1 185 ? -30.357 20.228 32.766 1.00 49.38 185 SER A CA 1
ATOM 1431 C C . SER A 1 185 ? -29.381 21.403 32.609 1.00 49.38 185 SER A C 1
ATOM 1433 O O . SER A 1 185 ? -29.749 22.489 32.168 1.00 49.38 185 SER A O 1
ATOM 1435 N N . SER A 1 186 ? -28.113 21.169 32.926 1.00 49.03 186 SER A N 1
ATOM 1436 C CA . SER A 1 186 ? -26.993 22.039 32.600 1.00 49.03 186 SER A CA 1
ATOM 1437 C C . SER A 1 186 ? -26.123 21.288 31.604 1.00 49.03 186 SER A C 1
ATOM 1439 O O . SER A 1 186 ? -25.706 20.160 31.869 1.00 49.03 186 SER A O 1
ATOM 1441 N N . ARG A 1 187 ? -25.917 21.879 30.420 1.00 49.72 187 ARG A N 1
ATOM 1442 C CA . ARG A 1 187 ? -25.080 21.323 29.349 1.00 49.72 187 ARG A CA 1
ATOM 1443 C C . ARG A 1 187 ? -23.749 20.884 29.947 1.00 49.72 187 ARG A C 1
ATOM 1445 O O . ARG A 1 187 ? -22.935 21.721 30.326 1.00 49.72 187 ARG A O 1
ATOM 1452 N N . SER A 1 188 ? -23.555 19.575 30.047 1.00 48.97 188 SER A N 1
ATOM 1453 C CA . SER A 1 188 ? -22.325 18.979 30.532 1.00 48.97 188 SER A CA 1
ATOM 1454 C C . SER A 1 188 ? -21.188 19.454 29.633 1.00 48.97 188 SER A C 1
ATOM 1456 O O . SER A 1 188 ? -21.113 19.061 28.470 1.00 48.97 188 SER A O 1
ATOM 1458 N N . SER A 1 189 ? -20.320 20.322 30.156 1.00 53.22 189 SER A N 1
ATOM 1459 C CA . SER A 1 189 ? -19.002 20.546 29.573 1.00 53.22 189 SER A CA 1
ATOM 1460 C C . SER A 1 189 ? -18.324 19.186 29.503 1.00 53.22 189 SER A C 1
ATOM 1462 O O . SER A 1 189 ? -17.894 18.653 30.528 1.00 53.22 189 SER A O 1
ATOM 1464 N N . LEU A 1 190 ? -18.301 18.597 28.307 1.00 56.72 190 LEU A N 1
ATOM 1465 C CA . LEU A 1 190 ? -17.556 17.384 28.007 1.00 56.72 190 LEU A CA 1
ATOM 1466 C C . LEU A 1 190 ? -16.121 17.625 28.474 1.00 56.72 190 LEU A C 1
ATOM 1468 O O . LEU A 1 190 ? -15.399 18.434 27.892 1.00 56.72 190 LEU A O 1
ATOM 1472 N N . ARG A 1 191 ? -15.729 16.983 29.581 1.00 67.12 191 ARG A N 1
ATOM 1473 C CA . ARG A 1 191 ? -14.338 16.980 30.032 1.00 67.12 191 ARG A CA 1
ATOM 1474 C C . ARG A 1 191 ? -13.555 16.239 28.959 1.00 67.12 191 ARG A C 1
ATOM 1476 O O . ARG A 1 191 ? -13.591 15.013 28.915 1.00 67.12 191 ARG A O 1
ATOM 1483 N N . ILE A 1 192 ? -12.901 16.994 28.083 1.00 66.50 192 ILE A N 1
ATOM 1484 C CA . ILE A 1 192 ? -11.936 16.462 27.128 1.00 66.50 192 ILE A CA 1
ATOM 1485 C C . ILE A 1 192 ? -10.830 15.845 27.981 1.00 66.50 192 ILE A C 1
ATOM 1487 O O . ILE A 1 192 ? -10.066 16.562 28.627 1.00 66.50 192 ILE A O 1
ATOM 1491 N N . MET A 1 193 ? -10.826 14.517 28.086 1.00 79.19 193 MET A N 1
ATOM 1492 C CA . MET A 1 193 ? -9.719 13.816 28.716 1.00 79.19 193 MET A CA 1
ATOM 1493 C C . MET A 1 193 ? -8.601 13.777 27.686 1.00 79.19 193 MET A C 1
ATOM 1495 O O . MET A 1 193 ? -8.816 13.129 26.663 1.00 79.19 193 MET A O 1
ATOM 1499 N N . PRO A 1 194 ? -7.464 14.454 27.924 1.00 91.44 194 PRO A N 1
ATOM 1500 C CA . PRO A 1 194 ? -6.345 14.417 26.997 1.00 91.44 194 PRO A CA 1
ATOM 1501 C C . PRO A 1 194 ? -5.880 12.975 26.790 1.00 91.44 194 PRO A C 1
ATOM 1503 O O . PRO A 1 194 ? -6.136 12.092 27.623 1.00 91.44 194 PRO A O 1
ATOM 1506 N N . TRP A 1 195 ? -5.165 12.731 25.696 1.00 95.31 195 TRP A N 1
ATOM 1507 C CA . TRP A 1 195 ? -4.534 11.436 25.484 1.00 95.31 195 TRP A CA 1
ATOM 1508 C C . TRP A 1 195 ? -3.688 11.010 26.700 1.00 95.31 195 TRP A C 1
ATOM 1510 O O . TRP A 1 195 ? -3.023 11.840 27.326 1.00 95.31 195 TRP A O 1
ATOM 1520 N N . PRO A 1 196 ? -3.667 9.707 27.039 1.00 95.44 196 PRO A N 1
ATOM 1521 C CA . PRO A 1 196 ? -2.723 9.169 28.011 1.00 95.44 196 PRO A CA 1
ATOM 1522 C C . PRO A 1 196 ? -1.281 9.611 27.723 1.00 95.44 196 PRO A C 1
ATOM 1524 O O . PRO A 1 196 ? -0.842 9.595 26.572 1.00 95.44 196 PRO A O 1
ATOM 1527 N N . ALA A 1 197 ? -0.517 9.933 28.772 1.00 94.94 197 ALA A N 1
ATOM 1528 C CA . ALA A 1 197 ? 0.868 10.405 28.659 1.00 94.94 197 ALA A CA 1
ATOM 1529 C C . ALA A 1 197 ? 1.784 9.542 27.755 1.00 94.94 197 ALA A C 1
ATOM 1531 O O . ALA A 1 197 ? 2.577 10.124 27.013 1.00 94.94 197 ALA A O 1
ATOM 1532 N N . PRO A 1 198 ? 1.667 8.193 27.719 1.00 95.19 198 PRO A N 1
ATOM 1533 C CA . PRO A 1 198 ? 2.461 7.379 26.797 1.00 95.19 198 PRO A CA 1
ATOM 1534 C C . PRO A 1 198 ? 2.261 7.720 25.313 1.00 95.19 198 PRO A C 1
ATOM 1536 O O . PRO A 1 198 ? 3.209 7.615 24.541 1.00 95.19 198 PRO A O 1
ATOM 1539 N N . ILE A 1 199 ? 1.061 8.151 24.902 1.00 96.25 199 ILE A N 1
ATOM 1540 C CA . ILE A 1 199 ? 0.796 8.542 23.509 1.00 96.25 199 ILE A CA 1
ATOM 1541 C C . ILE A 1 199 ? 1.560 9.823 23.172 1.00 96.25 199 ILE A C 1
ATOM 1543 O O . ILE A 1 199 ? 2.246 9.855 22.155 1.00 96.25 199 ILE A O 1
ATOM 1547 N N . HIS A 1 200 ? 1.508 10.839 24.039 1.00 95.31 200 HIS A N 1
ATOM 1548 C CA . HIS A 1 200 ? 2.287 12.069 23.858 1.00 95.31 200 HIS A CA 1
ATOM 1549 C C . HIS A 1 200 ? 3.781 11.766 23.720 1.00 95.31 200 HIS A C 1
ATOM 1551 O O . HIS A 1 200 ? 4.393 12.120 22.718 1.00 95.31 200 HIS A O 1
ATOM 1557 N N . MET A 1 201 ? 4.332 11.002 24.664 1.00 95.25 201 MET A N 1
ATOM 1558 C CA . MET A 1 201 ? 5.756 10.669 24.696 1.00 95.25 201 MET A CA 1
ATOM 1559 C C . MET A 1 201 ? 6.245 9.983 23.409 1.00 95.25 201 MET A C 1
ATOM 1561 O O . MET A 1 201 ? 7.312 10.320 22.900 1.00 95.25 201 MET A O 1
ATOM 1565 N N . ILE A 1 202 ? 5.480 9.029 22.863 1.00 95.81 202 ILE A N 1
ATOM 1566 C CA . ILE A 1 202 ? 5.891 8.305 21.649 1.00 95.81 202 ILE A CA 1
ATOM 1567 C C . ILE A 1 202 ? 5.798 9.208 20.413 1.00 95.81 202 ILE A C 1
ATOM 1569 O O . ILE A 1 202 ? 6.694 9.167 19.571 1.00 95.81 202 ILE A O 1
ATOM 1573 N N . PHE A 1 203 ? 4.766 10.046 20.295 1.00 96.25 203 PHE A N 1
ATOM 1574 C CA . PHE A 1 203 ? 4.676 10.994 19.179 1.00 96.25 203 PHE A CA 1
ATOM 1575 C C . PHE A 1 203 ? 5.741 12.094 19.251 1.00 96.25 203 PHE A C 1
ATOM 1577 O O . PHE A 1 203 ? 6.286 12.451 18.210 1.00 96.25 203 PHE A O 1
ATOM 1584 N N . ASP A 1 204 ? 6.080 12.583 20.445 1.00 94.62 204 ASP A N 1
ATOM 1585 C CA . ASP A 1 204 ? 7.151 13.569 20.644 1.00 94.62 204 ASP A CA 1
ATOM 1586 C C . ASP A 1 204 ? 8.531 12.995 20.281 1.00 94.62 204 ASP A C 1
ATOM 1588 O O . ASP A 1 204 ? 9.420 13.727 19.849 1.00 94.62 204 ASP A O 1
ATOM 1592 N N . SER A 1 205 ? 8.704 11.674 20.412 1.00 92.69 205 SER A N 1
ATOM 1593 C CA . SER A 1 205 ? 9.924 10.972 19.995 1.00 92.69 205 SER A CA 1
ATOM 1594 C C . SER A 1 205 ? 10.041 10.765 18.480 1.00 92.69 205 SER A C 1
ATOM 1596 O O . SER A 1 205 ? 11.138 10.489 17.994 1.00 92.69 205 SER A O 1
ATOM 1598 N N . ALA A 1 206 ? 8.942 10.900 17.727 1.00 92.06 206 ALA A N 1
ATOM 1599 C CA . ALA A 1 206 ? 8.939 10.701 16.283 1.00 92.06 206 ALA A CA 1
ATOM 1600 C C . ALA A 1 206 ? 9.483 11.942 15.560 1.00 92.06 206 ALA A C 1
ATOM 1602 O O . ALA A 1 206 ? 8.938 13.045 15.655 1.00 92.06 206 ALA A O 1
ATOM 1603 N N . ASN A 1 207 ? 10.542 11.767 14.776 1.00 82.50 207 ASN A N 1
ATOM 1604 C CA . ASN A 1 207 ? 11.089 12.809 13.924 1.00 82.50 207 ASN A CA 1
ATOM 1605 C C . ASN A 1 207 ? 10.150 13.074 12.737 1.00 82.50 207 ASN A C 1
ATOM 1607 O O . ASN A 1 207 ? 9.680 12.162 12.056 1.00 82.50 207 ASN A O 1
ATOM 1611 N N . ALA A 1 208 ? 9.938 14.354 12.429 1.00 79.19 208 ALA A N 1
ATOM 1612 C CA . ALA A 1 208 ? 9.100 14.817 11.324 1.00 79.19 208 ALA A CA 1
ATOM 1613 C C . ALA A 1 208 ? 9.509 14.275 9.938 1.00 79.19 208 ALA A C 1
ATOM 1615 O O . ALA A 1 208 ? 8.677 14.235 9.026 1.00 79.19 208 ALA A O 1
ATOM 1616 N N . THR A 1 209 ? 10.770 13.866 9.789 1.00 86.25 209 THR A N 1
ATOM 1617 C CA . THR A 1 209 ? 11.396 13.519 8.504 1.00 86.25 209 THR A CA 1
ATOM 1618 C C . THR A 1 209 ? 11.065 12.103 8.016 1.00 86.25 209 THR A C 1
ATOM 1620 O O . THR A 1 209 ? 10.971 11.881 6.810 1.00 86.25 209 THR A O 1
ATOM 1623 N N . ARG A 1 210 ? 10.848 11.120 8.907 1.00 89.50 210 ARG A N 1
ATOM 1624 C CA . ARG A 1 210 ? 10.707 9.701 8.517 1.00 89.50 210 ARG A CA 1
ATOM 1625 C C . ARG A 1 210 ? 9.318 9.149 8.827 1.00 89.50 210 ARG A C 1
ATOM 1627 O O . ARG A 1 210 ? 8.899 9.090 9.974 1.00 89.50 210 ARG A O 1
ATOM 1634 N N . GLU A 1 211 ? 8.639 8.647 7.793 1.00 93.44 211 GLU A N 1
ATOM 1635 C CA . GLU A 1 211 ? 7.316 7.999 7.892 1.00 93.44 211 GLU A CA 1
ATOM 1636 C C . GLU A 1 211 ? 7.288 6.881 8.951 1.00 93.44 211 GLU A C 1
ATOM 1638 O O . GLU A 1 211 ? 6.365 6.814 9.760 1.00 93.44 211 GLU A O 1
ATOM 1643 N N . SER A 1 212 ? 8.327 6.039 8.995 1.00 93.62 212 SER A N 1
ATOM 1644 C CA . SER A 1 212 ? 8.386 4.869 9.879 1.00 93.62 212 SER A CA 1
ATOM 1645 C C . SER A 1 212 ? 8.423 5.190 11.371 1.00 93.62 212 SER A C 1
ATOM 1647 O O . SER A 1 212 ? 8.071 4.339 12.184 1.00 93.62 212 SER A O 1
ATOM 1649 N N . GLU A 1 213 ? 8.849 6.396 11.745 1.00 94.19 213 GLU A N 1
ATOM 1650 C CA . GLU A 1 213 ? 8.945 6.803 13.151 1.00 94.19 213 GLU A CA 1
ATOM 1651 C C . GLU A 1 213 ? 7.570 7.071 13.771 1.00 94.19 213 GLU A C 1
ATOM 1653 O O . GLU A 1 213 ? 7.387 6.914 14.974 1.00 94.19 213 GLU A O 1
ATOM 1658 N N . TYR A 1 214 ? 6.564 7.366 12.945 1.00 96.19 214 TYR A N 1
ATOM 1659 C CA . TYR A 1 214 ? 5.184 7.521 13.394 1.00 96.19 214 TYR A CA 1
ATOM 1660 C C . TYR A 1 214 ? 4.456 6.181 13.594 1.00 96.19 214 TYR A C 1
ATOM 1662 O O . TYR A 1 214 ? 3.386 6.148 14.206 1.00 96.19 214 TYR A O 1
ATOM 1670 N N . TYR A 1 215 ? 4.997 5.056 13.110 1.00 95.88 215 TYR A N 1
ATOM 1671 C CA . TYR A 1 215 ? 4.300 3.765 13.167 1.00 95.88 215 TYR A CA 1
ATOM 1672 C C . TYR A 1 215 ? 4.036 3.264 14.595 1.00 95.88 215 TYR A C 1
ATOM 1674 O O . TYR A 1 215 ? 2.891 2.892 14.870 1.00 95.88 215 TYR A O 1
ATOM 1682 N N . PRO A 1 216 ? 5.009 3.269 15.532 1.00 96.19 216 PRO A N 1
ATOM 1683 C CA . PRO A 1 216 ? 4.744 2.862 16.913 1.00 96.19 216 PRO A CA 1
ATOM 1684 C C . PRO A 1 216 ? 3.715 3.772 17.597 1.00 96.19 216 PRO A C 1
ATOM 1686 O O . PRO A 1 216 ? 2.875 3.297 18.366 1.00 96.19 216 PRO A O 1
ATOM 1689 N N . ALA A 1 217 ? 3.744 5.068 17.268 1.00 96.81 217 ALA A N 1
ATOM 1690 C CA . ALA A 1 217 ? 2.847 6.080 17.810 1.00 96.81 217 ALA A CA 1
ATOM 1691 C C . ALA A 1 217 ? 1.390 5.810 17.400 1.00 96.81 217 ALA A C 1
ATOM 1693 O O . ALA A 1 217 ? 0.509 5.670 18.253 1.00 96.81 217 ALA A O 1
ATOM 1694 N N . TYR A 1 218 ? 1.150 5.617 16.099 1.00 98.06 218 TYR A N 1
ATOM 1695 C CA . TYR A 1 218 ? -0.174 5.271 15.582 1.00 98.06 218 TYR A CA 1
ATOM 1696 C C . TYR A 1 218 ? -0.645 3.885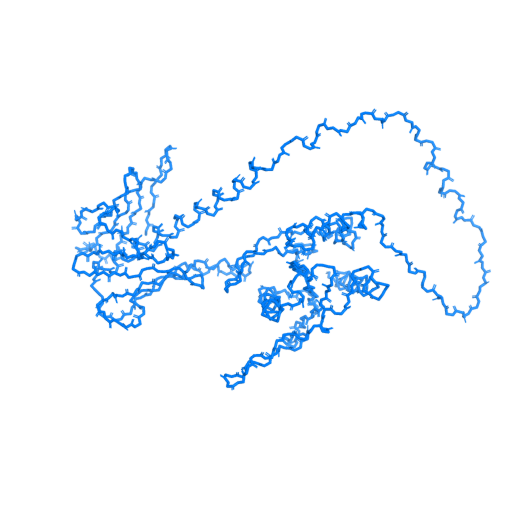 16.024 1.00 98.06 218 TYR A C 1
ATOM 1698 O O . TYR A 1 218 ? -1.821 3.730 16.341 1.00 98.06 218 TYR A O 1
ATOM 1706 N N . ASN A 1 219 ? 0.241 2.890 16.126 1.00 97.50 219 ASN A N 1
ATOM 1707 C CA . ASN A 1 219 ? -0.134 1.579 16.660 1.00 97.50 219 ASN A CA 1
ATOM 1708 C C . ASN A 1 219 ? -0.638 1.680 18.113 1.00 97.50 219 ASN A C 1
ATOM 1710 O O . ASN A 1 219 ? -1.657 1.083 18.463 1.00 97.50 219 ASN A O 1
ATOM 1714 N N . THR A 1 220 ? 0.048 2.474 18.942 1.00 97.31 220 THR A N 1
ATOM 1715 C CA . THR A 1 220 ? -0.317 2.703 20.352 1.00 97.31 220 THR A CA 1
ATOM 1716 C C . THR A 1 220 ? -1.638 3.464 20.472 1.00 97.31 220 THR A C 1
ATOM 1718 O O . THR A 1 220 ? -2.517 3.071 21.243 1.00 97.31 220 THR A O 1
ATOM 1721 N N . LEU A 1 221 ? -1.816 4.512 19.662 1.00 98.06 221 LEU A N 1
ATOM 1722 C CA . LEU A 1 221 ? -3.058 5.281 19.593 1.00 98.06 221 LEU A CA 1
ATOM 1723 C C . LEU A 1 221 ? -4.243 4.396 19.183 1.00 98.06 221 LEU A C 1
ATOM 1725 O O . LEU A 1 221 ? -5.274 4.392 19.854 1.00 98.06 221 LEU A O 1
ATOM 1729 N N . LEU A 1 222 ? -4.093 3.603 18.120 1.00 98.25 222 LEU A N 1
ATOM 1730 C CA . LEU A 1 222 ? -5.152 2.712 17.645 1.00 98.25 222 LEU A CA 1
ATOM 1731 C C . LEU A 1 222 ? -5.473 1.610 18.652 1.00 98.25 222 LEU A C 1
ATOM 1733 O O . LEU A 1 222 ? -6.645 1.322 18.855 1.00 98.25 222 LEU A O 1
ATOM 1737 N N . SER A 1 223 ? -4.473 1.046 19.331 1.00 97.75 223 SER A N 1
ATOM 1738 C CA . SER A 1 223 ? -4.697 0.047 20.388 1.00 97.75 223 SER A CA 1
ATOM 1739 C C . SER A 1 223 ? -5.425 0.640 21.601 1.00 97.75 223 SER A C 1
ATOM 1741 O O . SER A 1 223 ? -6.158 -0.064 22.287 1.00 97.75 223 SER A O 1
ATOM 1743 N N . THR A 1 224 ? -5.263 1.944 21.844 1.00 97.12 224 THR A N 1
ATOM 1744 C CA . THR A 1 224 ? -6.006 2.675 22.882 1.00 97.12 224 THR A CA 1
ATOM 1745 C C . THR A 1 224 ? -7.460 2.917 22.470 1.00 97.12 224 THR A C 1
ATOM 1747 O O . THR A 1 224 ? -8.372 2.771 23.281 1.00 97.12 224 THR A O 1
ATOM 1750 N N . LEU A 1 225 ? -7.696 3.279 21.206 1.00 97.75 225 LEU A N 1
ATOM 1751 C CA . LEU A 1 225 ? -9.040 3.513 20.667 1.00 97.75 225 LEU A CA 1
ATOM 1752 C C . LEU A 1 225 ? -9.833 2.210 20.477 1.00 97.75 225 LEU A C 1
ATOM 1754 O O . LEU A 1 225 ? -11.044 2.184 20.698 1.00 97.75 225 LEU A O 1
ATOM 1758 N N . PHE A 1 226 ? -9.148 1.130 20.107 1.00 98.06 226 PHE A N 1
ATOM 1759 C CA . PHE A 1 226 ? -9.706 -0.175 19.762 1.00 98.06 226 PHE A CA 1
ATOM 1760 C C . PHE A 1 226 ? -9.043 -1.278 20.608 1.00 98.06 226 PHE A C 1
ATOM 1762 O O . PHE A 1 226 ? -8.190 -2.012 20.101 1.00 98.06 226 PHE A O 1
ATOM 1769 N N . PRO A 1 227 ? -9.394 -1.383 21.902 1.00 97.56 227 PRO A N 1
ATOM 1770 C CA . PRO A 1 227 ? -8.770 -2.337 22.807 1.00 97.56 227 PRO A CA 1
ATOM 1771 C C . PRO A 1 227 ? -9.131 -3.781 22.438 1.00 97.56 227 PRO A C 1
ATOM 1773 O O . PRO A 1 227 ? -10.229 -4.070 21.957 1.00 97.56 227 PRO A O 1
ATOM 1776 N N . ALA A 1 228 ? -8.205 -4.701 22.709 1.00 96.75 228 ALA A N 1
ATOM 1777 C CA . ALA A 1 228 ? -8.377 -6.123 22.409 1.00 96.75 228 ALA A CA 1
ATOM 1778 C C . ALA A 1 228 ? -9.508 -6.783 23.214 1.00 96.75 228 ALA A C 1
ATOM 1780 O O . ALA A 1 228 ? -10.142 -7.713 22.717 1.00 96.75 228 ALA A O 1
ATOM 1781 N N . ASP A 1 229 ? -9.799 -6.267 24.411 1.00 96.62 229 ASP A N 1
ATOM 1782 C CA . ASP A 1 229 ? -10.893 -6.744 25.268 1.00 96.62 229 ASP A CA 1
ATOM 1783 C C . ASP A 1 229 ? -12.275 -6.524 24.625 1.00 96.62 229 ASP A C 1
ATOM 1785 O O . ASP A 1 229 ? -13.208 -7.282 24.882 1.00 96.62 229 ASP A O 1
ATOM 1789 N N . ASP A 1 230 ? -12.377 -5.557 23.704 1.00 96.50 230 ASP A N 1
ATOM 1790 C CA . ASP A 1 230 ? -13.563 -5.297 22.881 1.00 96.50 230 ASP A CA 1
ATOM 1791 C C . ASP A 1 230 ? -13.545 -6.118 21.561 1.00 96.50 230 ASP A C 1
ATOM 1793 O O . ASP A 1 230 ? -14.278 -5.814 20.621 1.00 96.50 230 ASP A O 1
ATOM 1797 N N . PHE A 1 231 ? -12.692 -7.147 21.446 1.00 96.75 231 PHE A N 1
ATOM 1798 C CA . PHE A 1 231 ? -12.491 -7.990 20.250 1.00 96.75 231 PHE A CA 1
ATOM 1799 C C . PHE A 1 231 ? -11.979 -7.260 18.996 1.00 96.75 231 PHE A C 1
ATOM 1801 O O . PHE A 1 231 ? -12.151 -7.749 17.868 1.00 96.75 231 PHE A O 1
ATOM 1808 N N . PHE A 1 232 ? -11.323 -6.113 19.178 1.00 98.00 232 PHE A N 1
ATOM 1809 C CA . PHE A 1 232 ? -10.631 -5.416 18.100 1.00 98.00 232 PHE A CA 1
ATOM 1810 C C . PHE A 1 232 ? -9.155 -5.818 18.018 1.00 98.00 232 PHE A C 1
ATOM 1812 O O . PHE A 1 232 ? -8.495 -6.063 19.023 1.00 98.00 232 PHE A O 1
ATOM 1819 N N . PHE A 1 233 ? -8.611 -5.852 16.803 1.00 97.44 233 PHE A N 1
ATOM 1820 C CA . PHE A 1 233 ? -7.199 -6.139 16.556 1.00 97.44 233 PHE A CA 1
ATOM 1821 C C . PHE A 1 233 ? -6.616 -5.127 15.579 1.00 97.44 233 PHE A C 1
ATOM 1823 O O . PHE A 1 233 ? -7.121 -4.973 14.467 1.00 97.44 233 PHE A O 1
ATOM 1830 N N . VAL A 1 234 ? -5.519 -4.480 15.961 1.00 97.88 234 VAL A N 1
ATOM 1831 C CA . VAL A 1 234 ? -4.749 -3.611 15.066 1.00 97.88 234 VAL A CA 1
ATOM 1832 C C . VAL A 1 234 ? -3.730 -4.468 14.311 1.00 97.88 234 VAL A C 1
ATOM 1834 O O . VAL A 1 234 ? -2.888 -5.127 14.914 1.00 97.88 234 VAL A O 1
ATOM 1837 N N . SER A 1 235 ? -3.811 -4.485 12.981 1.00 97.06 235 SER A N 1
ATOM 1838 C CA . SER A 1 235 ? -2.925 -5.255 12.102 1.00 97.06 235 SER A CA 1
ATOM 1839 C C . SER A 1 235 ? -2.164 -4.309 11.166 1.00 97.06 235 SER A C 1
ATOM 1841 O O . SER A 1 235 ? -2.726 -3.879 10.153 1.00 97.06 235 SER A O 1
ATOM 1843 N N . PRO A 1 236 ? -0.893 -3.984 11.466 1.00 95.75 236 PRO A N 1
ATOM 1844 C CA . PRO A 1 236 ? -0.010 -3.304 10.524 1.00 95.75 236 PRO A CA 1
ATOM 1845 C C . PRO A 1 236 ? 0.269 -4.217 9.324 1.00 95.75 236 PRO A C 1
ATOM 1847 O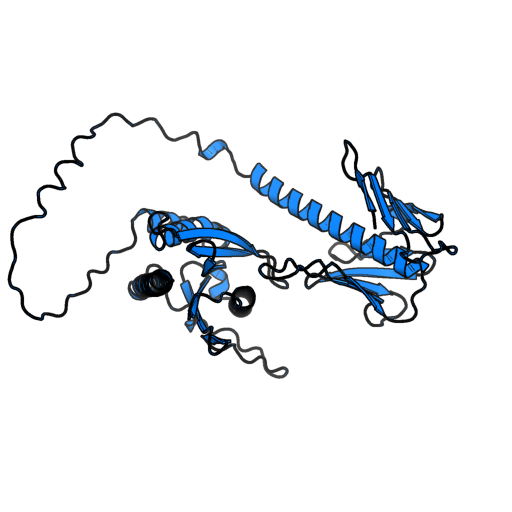 O . PRO A 1 236 ? 0.616 -5.389 9.492 1.00 95.75 236 PRO A O 1
ATOM 1850 N N . ARG A 1 237 ? 0.097 -3.713 8.099 1.00 92.62 237 ARG A N 1
ATOM 1851 C CA . ARG A 1 237 ? 0.295 -4.472 6.855 1.00 92.62 237 ARG A CA 1
ATOM 1852 C C . ARG A 1 237 ? 1.059 -3.667 5.813 1.00 92.62 237 ARG A C 1
ATOM 1854 O O . ARG A 1 237 ? 0.656 -2.541 5.511 1.00 92.62 237 ARG A O 1
ATOM 1861 N N . PRO A 1 238 ? 2.163 -4.200 5.267 1.00 87.88 238 PRO A N 1
ATOM 1862 C CA . PRO A 1 238 ? 2.885 -3.502 4.222 1.00 87.88 238 PRO A CA 1
ATOM 1863 C C . PRO A 1 238 ? 2.001 -3.447 2.981 1.00 87.88 238 PRO A C 1
ATOM 1865 O O . PRO A 1 238 ? 1.448 -4.462 2.546 1.00 87.88 238 PRO A O 1
ATOM 1868 N N . ILE A 1 239 ? 1.872 -2.261 2.402 1.00 82.94 239 ILE A N 1
ATOM 1869 C CA . ILE A 1 239 ? 1.224 -2.082 1.115 1.00 82.94 239 ILE A CA 1
ATOM 1870 C C . ILE A 1 239 ? 2.283 -1.713 0.096 1.00 82.94 239 ILE A C 1
ATOM 1872 O O . ILE A 1 239 ? 3.066 -0.782 0.264 1.00 82.94 239 ILE A O 1
ATOM 1876 N N . SER A 1 240 ? 2.250 -2.428 -1.021 1.00 65.88 240 SER A N 1
ATOM 1877 C CA . SER A 1 240 ? 3.020 -2.077 -2.209 1.00 65.88 240 SER A CA 1
ATOM 1878 C C . SER A 1 240 ? 2.071 -1.714 -3.342 1.00 65.88 240 SER A C 1
ATOM 1880 O O . SER A 1 240 ? 1.971 -2.479 -4.298 1.00 65.88 240 SER A O 1
ATOM 1882 N N . THR A 1 241 ? 1.273 -0.650 -3.225 1.00 58.44 241 THR A N 1
ATOM 1883 C CA . THR A 1 241 ? 0.351 -0.170 -4.276 1.00 58.44 241 THR A CA 1
ATOM 1884 C C . THR A 1 241 ? 1.115 0.736 -5.233 1.00 58.44 241 THR A C 1
ATOM 1886 O O . THR A 1 241 ? 1.292 1.906 -4.921 1.00 58.44 241 THR A O 1
ATOM 1889 N N . PRO A 1 242 ? 1.572 0.272 -6.409 1.00 52.22 242 PRO A N 1
ATOM 1890 C CA . PRO A 1 242 ? 2.327 1.145 -7.289 1.00 52.22 242 PRO A CA 1
ATOM 1891 C C . PRO A 1 242 ? 1.377 2.161 -7.933 1.00 52.22 242 PRO A C 1
ATOM 1893 O O . PRO A 1 242 ? 0.226 1.808 -8.211 1.00 52.22 242 PRO A O 1
ATOM 1896 N N . PRO A 1 243 ? 1.854 3.370 -8.257 1.00 52.97 243 PRO A N 1
ATOM 1897 C CA . PRO A 1 243 ? 3.266 3.770 -8.302 1.00 52.97 243 PRO A CA 1
ATOM 1898 C C . PRO A 1 243 ? 3.896 4.146 -6.950 1.00 52.97 243 PRO A C 1
ATOM 1900 O O . PRO A 1 243 ? 5.084 4.437 -6.926 1.00 52.97 243 PRO A O 1
ATOM 1903 N N . LEU A 1 244 ? 3.135 4.113 -5.857 1.00 60.81 244 LEU A N 1
ATOM 1904 C CA . LEU A 1 244 ? 3.552 4.642 -4.560 1.00 60.81 244 LEU A CA 1
ATOM 1905 C C . LEU A 1 244 ? 4.690 3.826 -3.934 1.00 60.81 244 LEU A C 1
ATOM 1907 O O . LEU A 1 244 ? 4.782 2.604 -4.115 1.00 60.81 244 LEU A O 1
ATOM 1911 N N . GLU A 1 245 ? 5.530 4.520 -3.169 1.00 66.50 245 GLU A N 1
ATOM 1912 C CA . GLU A 1 245 ? 6.549 3.914 -2.314 1.00 66.50 245 GLU A CA 1
ATOM 1913 C C . GLU A 1 245 ? 5.921 2.920 -1.317 1.00 66.50 245 GLU A C 1
ATOM 1915 O O . GLU A 1 245 ? 4.752 3.082 -0.939 1.00 66.50 245 GLU A O 1
ATOM 1920 N N . PRO A 1 246 ? 6.667 1.881 -0.885 1.00 69.38 246 PRO A N 1
ATOM 1921 C CA . PRO A 1 246 ? 6.210 0.980 0.165 1.00 69.38 246 PRO A CA 1
ATOM 1922 C C . PRO A 1 246 ? 5.746 1.784 1.380 1.00 69.38 246 PRO A C 1
ATOM 1924 O O . PRO A 1 246 ? 6.480 2.628 1.883 1.00 69.38 246 PRO A O 1
ATOM 1927 N N . SER A 1 247 ? 4.530 1.522 1.846 1.00 85.94 247 SER A N 1
ATOM 1928 C CA . SER A 1 247 ? 3.937 2.221 2.989 1.00 85.94 247 SER A CA 1
ATOM 1929 C C . SER A 1 247 ? 3.227 1.224 3.899 1.00 85.94 247 SER A C 1
ATOM 1931 O O . SER A 1 247 ? 2.967 0.078 3.514 1.00 85.94 247 SER A O 1
ATOM 1933 N N . MET A 1 248 ? 2.938 1.636 5.127 1.00 92.31 248 MET A N 1
ATOM 1934 C CA . MET A 1 248 ? 2.227 0.835 6.121 1.00 92.31 248 MET A CA 1
ATOM 1935 C C . MET A 1 248 ? 0.751 1.253 6.160 1.00 92.31 248 MET A C 1
ATOM 1937 O O . MET A 1 248 ? 0.443 2.436 6.294 1.00 92.31 248 MET A O 1
ATOM 1941 N N . VAL A 1 249 ? -0.172 0.286 6.099 1.00 96.19 249 VAL A N 1
ATOM 1942 C CA . VAL A 1 249 ? -1.554 0.497 6.568 1.00 96.19 249 VAL A CA 1
ATOM 1943 C C . VAL A 1 249 ? -1.760 -0.207 7.887 1.00 96.19 249 VAL A C 1
ATOM 1945 O O . VAL A 1 249 ? -1.355 -1.353 8.065 1.00 96.19 249 VAL A O 1
ATOM 1948 N N . PHE A 1 250 ? -2.450 0.461 8.791 1.00 97.81 250 PHE A N 1
ATOM 1949 C CA . PHE A 1 250 ? -3.018 -0.140 9.978 1.00 97.81 250 PHE A CA 1
ATOM 1950 C C . PHE A 1 250 ? -4.461 -0.509 9.671 1.00 97.81 250 PHE A C 1
ATOM 1952 O O . PHE A 1 250 ? -5.284 0.349 9.352 1.00 97.81 250 PHE A O 1
ATOM 1959 N N . VAL A 1 251 ? -4.758 -1.803 9.730 1.00 97.69 251 VAL A N 1
ATOM 1960 C CA . VAL A 1 251 ? -6.112 -2.324 9.555 1.00 97.69 251 VAL A CA 1
ATOM 1961 C C . VAL A 1 251 ? -6.637 -2.710 10.923 1.00 97.69 251 VAL A C 1
ATOM 1963 O O . VAL A 1 251 ? -6.083 -3.604 11.562 1.00 97.69 251 VAL A O 1
ATOM 1966 N N . VAL A 1 252 ? -7.704 -2.058 11.365 1.00 98.19 252 VAL A N 1
ATOM 1967 C CA . VAL A 1 252 ? -8.428 -2.474 12.565 1.00 98.19 252 VAL A CA 1
ATOM 1968 C C . VAL A 1 252 ? -9.451 -3.520 12.150 1.00 98.19 252 VAL A C 1
ATOM 1970 O O . VAL A 1 252 ? -10.291 -3.282 11.278 1.00 98.19 252 VAL A O 1
ATOM 1973 N N . LEU A 1 253 ? -9.348 -4.693 12.763 1.00 97.44 253 LEU A N 1
ATOM 1974 C CA . LEU A 1 253 ? -10.212 -5.838 12.527 1.00 97.44 253 LEU A CA 1
ATOM 1975 C C . LEU A 1 253 ? -11.151 -6.024 13.720 1.00 97.44 253 LEU A C 1
ATOM 1977 O O . LEU A 1 253 ? -10.685 -6.020 14.854 1.00 97.44 253 LEU A O 1
ATOM 1981 N N . HIS A 1 254 ? -12.430 -6.282 13.469 1.00 96.94 254 HIS A N 1
ATOM 1982 C CA . HIS A 1 254 ? -13.382 -6.784 14.462 1.00 96.94 254 HIS A CA 1
ATOM 1983 C C . HIS A 1 254 ? -13.923 -8.125 13.962 1.00 96.94 254 HIS A C 1
ATOM 1985 O O . HIS A 1 254 ? -14.374 -8.226 12.822 1.00 96.94 254 HIS A O 1
ATOM 1991 N N . ARG A 1 255 ? -13.796 -9.194 14.761 1.00 93.75 255 ARG A N 1
ATOM 1992 C CA . ARG A 1 255 ? -14.175 -10.573 14.362 1.00 93.75 255 ARG A CA 1
ATOM 1993 C C . ARG A 1 255 ? -13.636 -11.007 12.979 1.00 93.75 255 ARG A C 1
ATOM 1995 O O . ARG A 1 255 ? -14.299 -11.729 12.244 1.00 93.75 255 ARG A O 1
ATOM 2002 N N . ARG A 1 256 ? -12.391 -10.620 12.656 1.00 92.06 256 ARG A N 1
ATOM 2003 C CA . ARG A 1 256 ? -11.676 -10.865 11.374 1.00 92.06 256 ARG A CA 1
ATOM 2004 C C . ARG A 1 256 ? -12.141 -10.034 10.173 1.00 92.06 256 ARG A C 1
ATOM 2006 O O . ARG A 1 256 ? -11.607 -10.231 9.082 1.00 92.06 256 ARG A O 1
ATOM 2013 N N . GLU A 1 257 ? -13.049 -9.084 10.358 1.00 94.94 257 GLU A N 1
ATOM 2014 C CA . GLU A 1 257 ? -13.469 -8.165 9.302 1.00 94.94 257 GLU A CA 1
ATOM 2015 C C . GLU A 1 257 ? -12.834 -6.782 9.480 1.00 94.94 257 GLU A C 1
ATOM 2017 O O . GLU A 1 257 ? -12.744 -6.300 10.608 1.00 94.94 257 GLU A O 1
ATOM 2022 N N . PRO A 1 258 ? -12.362 -6.134 8.402 1.00 96.31 258 PRO A N 1
ATOM 2023 C CA . PRO A 1 258 ? -11.785 -4.799 8.479 1.00 96.31 258 PRO A CA 1
ATOM 2024 C C . PRO A 1 258 ? -12.877 -3.749 8.658 1.00 96.31 258 PRO A C 1
ATOM 2026 O O . PRO A 1 258 ? -13.784 -3.640 7.835 1.00 96.31 258 PRO A O 1
ATOM 2029 N N . VAL A 1 259 ? -12.757 -2.970 9.731 1.00 97.50 259 VAL A N 1
ATOM 2030 C CA . VAL A 1 259 ? -13.763 -1.979 10.149 1.00 97.50 259 VAL A CA 1
ATOM 2031 C C . VAL A 1 259 ? -13.226 -0.552 10.184 1.00 97.50 259 VAL A C 1
ATOM 2033 O O . VAL A 1 259 ? -14.003 0.399 10.166 1.00 97.50 259 VAL A O 1
ATOM 2036 N N . PHE A 1 260 ? -11.902 -0.393 10.184 1.00 98.25 260 PHE A N 1
ATOM 2037 C CA . PHE A 1 260 ? -11.243 0.904 10.102 1.00 98.25 260 PHE A CA 1
ATOM 2038 C C . PHE A 1 260 ? -9.845 0.772 9.478 1.00 98.25 260 PHE A C 1
ATOM 2040 O O . PHE A 1 260 ? -9.164 -0.245 9.654 1.00 98.25 260 PHE A O 1
ATOM 2047 N N . LEU A 1 261 ? -9.421 1.793 8.732 1.00 98.12 261 LEU A N 1
ATOM 2048 C CA . LEU A 1 261 ? -8.137 1.837 8.028 1.00 98.12 261 LEU A CA 1
ATOM 2049 C C . LEU A 1 261 ? -7.356 3.100 8.396 1.00 98.12 261 LEU A C 1
ATOM 2051 O O . LEU A 1 261 ? -7.934 4.175 8.515 1.00 98.12 261 LEU A O 1
ATOM 2055 N N . LEU A 1 262 ? -6.034 3.008 8.495 1.00 98.31 262 LEU A N 1
ATOM 2056 C CA . LEU A 1 262 ? -5.186 4.185 8.670 1.00 98.31 262 LEU A CA 1
ATOM 2057 C C . LEU A 1 262 ? -3.882 4.053 7.888 1.00 98.31 262 LEU A C 1
ATOM 2059 O O . LEU A 1 262 ? -3.202 3.034 7.990 1.00 98.31 262 LEU A O 1
ATOM 2063 N N . THR A 1 263 ? -3.522 5.082 7.125 1.00 97.19 263 THR A N 1
ATOM 2064 C CA . THR A 1 263 ? -2.191 5.220 6.517 1.00 97.19 263 THR A CA 1
ATOM 2065 C C . THR A 1 263 ? -1.441 6.377 7.144 1.00 97.19 263 THR A C 1
ATOM 2067 O O . THR A 1 263 ? -2.048 7.332 7.626 1.00 97.19 263 THR A O 1
ATOM 2070 N N . VAL A 1 264 ? -0.114 6.290 7.126 1.00 96.62 264 VAL A N 1
ATOM 2071 C CA . VAL A 1 264 ? 0.774 7.305 7.692 1.00 96.62 264 VAL A CA 1
ATOM 2072 C C . VAL A 1 264 ? 1.813 7.684 6.650 1.00 96.62 264 VAL A C 1
ATOM 2074 O O . VAL A 1 264 ? 2.338 6.810 5.973 1.00 96.62 264 VAL A O 1
ATOM 2077 N N . LYS A 1 265 ? 2.113 8.975 6.533 1.00 95.69 265 LYS A N 1
ATOM 2078 C CA . LYS A 1 265 ? 3.236 9.553 5.787 1.00 95.69 265 LYS A CA 1
ATOM 2079 C C . LYS A 1 265 ? 4.031 10.492 6.690 1.00 95.69 265 LYS A C 1
ATOM 2081 O O . LYS A 1 265 ? 3.570 10.856 7.774 1.00 95.69 265 LYS A O 1
ATOM 2086 N N . SER A 1 266 ? 5.229 10.880 6.251 1.00 95.38 266 SER A N 1
ATOM 2087 C CA . SER A 1 266 ? 6.040 11.876 6.963 1.00 95.38 266 SER A CA 1
ATOM 2088 C C . SER A 1 266 ? 5.313 13.221 7.063 1.00 95.38 266 SER A C 1
ATOM 2090 O O . SER A 1 266 ? 4.385 13.514 6.304 1.00 95.38 266 SER A O 1
ATOM 2092 N N . ARG A 1 267 ? 5.744 14.071 7.998 1.00 96.25 267 ARG A N 1
ATOM 2093 C CA . ARG A 1 267 ? 5.165 15.409 8.161 1.00 96.25 267 ARG A CA 1
ATOM 2094 C C . ARG A 1 267 ? 5.479 16.317 6.971 1.00 96.25 267 ARG A C 1
ATOM 2096 O O . ARG A 1 267 ? 4.650 17.144 6.611 1.00 96.25 267 ARG A O 1
ATOM 2103 N N . GLU A 1 268 ? 6.637 16.138 6.339 1.00 95.00 268 GLU A N 1
ATOM 2104 C CA . GLU A 1 268 ? 7.062 16.899 5.154 1.00 95.00 268 GLU A CA 1
ATOM 2105 C C . GLU A 1 268 ? 6.110 16.728 3.964 1.00 95.00 268 GLU A C 1
ATOM 2107 O O . GLU A 1 268 ? 5.927 17.653 3.173 1.00 95.00 268 GLU A O 1
ATOM 2112 N N . ALA A 1 269 ? 5.435 15.576 3.874 1.00 93.94 269 ALA A N 1
ATOM 2113 C CA . ALA A 1 269 ? 4.421 15.331 2.854 1.00 93.94 269 ALA A CA 1
ATOM 2114 C C . ALA A 1 269 ? 3.266 16.347 2.916 1.00 93.94 269 ALA A C 1
ATOM 2116 O O . ALA A 1 269 ? 2.623 16.603 1.904 1.00 93.94 269 ALA A O 1
ATOM 2117 N N . LEU A 1 270 ? 3.014 16.967 4.075 1.00 95.94 270 LEU A N 1
ATOM 2118 C CA . LEU A 1 270 ? 1.977 17.986 4.224 1.00 95.94 270 LEU A CA 1
ATOM 2119 C C . LEU A 1 270 ? 2.279 19.256 3.419 1.00 95.94 270 LEU A C 1
ATOM 2121 O O . LEU A 1 270 ? 1.354 19.897 2.918 1.00 95.94 270 LEU A O 1
ATOM 2125 N N . ASP A 1 271 ? 3.549 19.627 3.281 1.00 95.75 271 ASP A N 1
ATOM 2126 C CA . ASP A 1 271 ? 3.969 20.835 2.562 1.00 95.75 271 ASP A CA 1
ATOM 2127 C C . ASP A 1 271 ? 4.269 20.568 1.079 1.00 95.75 271 ASP A C 1
ATOM 2129 O O . ASP A 1 271 ? 4.473 21.506 0.314 1.00 95.75 271 ASP A O 1
ATOM 2133 N N . ASN A 1 272 ? 4.221 19.303 0.648 1.00 94.12 272 ASN A N 1
ATOM 2134 C CA . ASN A 1 272 ? 4.453 18.888 -0.731 1.00 94.12 272 ASN A CA 1
ATOM 2135 C C . ASN A 1 272 ? 3.139 18.496 -1.428 1.00 94.12 272 ASN A C 1
ATOM 2137 O O . ASN A 1 272 ? 2.521 17.483 -1.111 1.00 94.12 272 ASN A O 1
ATOM 2141 N N . ASP A 1 273 ? 2.743 19.288 -2.422 1.00 93.06 273 ASP A N 1
ATOM 2142 C CA . ASP A 1 273 ? 1.518 19.110 -3.209 1.00 93.06 273 ASP A CA 1
ATOM 2143 C C . ASP A 1 273 ? 1.386 17.714 -3.833 1.00 93.06 273 ASP A C 1
ATOM 2145 O O . ASP A 1 273 ? 0.339 17.077 -3.698 1.00 93.06 273 ASP A O 1
ATOM 2149 N N . SER A 1 274 ? 2.465 17.210 -4.439 1.00 89.19 274 SER A N 1
ATOM 2150 C CA . SER A 1 274 ? 2.496 15.872 -5.040 1.00 89.19 274 SER A CA 1
ATOM 2151 C C . SER A 1 274 ? 2.342 14.784 -3.981 1.00 89.19 274 SER A C 1
ATOM 2153 O O . SER A 1 274 ? 1.623 13.817 -4.197 1.00 89.19 274 SER A O 1
ATOM 2155 N N . ALA A 1 275 ? 2.975 14.947 -2.815 1.00 91.50 275 ALA A N 1
ATOM 2156 C CA . ALA A 1 275 ? 2.892 13.959 -1.742 1.00 91.50 275 ALA A CA 1
ATOM 2157 C C . ALA A 1 275 ? 1.485 13.889 -1.121 1.00 91.50 275 ALA A C 1
ATOM 2159 O O . ALA A 1 275 ? 1.045 12.815 -0.707 1.00 91.50 275 ALA A O 1
ATOM 2160 N N . ARG A 1 276 ? 0.754 15.013 -1.083 1.00 94.56 276 ARG A N 1
ATOM 2161 C CA . ARG A 1 276 ? -0.655 15.030 -0.659 1.00 94.56 276 ARG A CA 1
ATOM 2162 C C . ARG A 1 276 ? -1.577 14.374 -1.685 1.00 94.56 276 ARG A C 1
ATOM 2164 O O . ARG A 1 276 ? -2.473 13.633 -1.283 1.00 94.56 276 ARG A O 1
ATOM 2171 N N . GLU A 1 277 ? -1.361 14.616 -2.980 1.00 91.88 277 GLU A N 1
ATOM 2172 C CA . GLU A 1 277 ? -2.081 13.903 -4.051 1.00 91.88 277 GLU A CA 1
ATOM 2173 C C . GLU A 1 277 ? -1.839 12.389 -3.945 1.00 91.88 277 GLU A C 1
ATOM 2175 O O . GLU A 1 277 ? -2.790 11.609 -3.897 1.00 91.88 277 GLU A O 1
ATOM 2180 N N . ASP A 1 278 ? -0.579 11.982 -3.783 1.00 89.75 278 ASP A N 1
ATOM 2181 C CA . ASP A 1 278 ? -0.187 10.585 -3.593 1.00 89.75 278 ASP A CA 1
ATOM 2182 C C . ASP A 1 278 ? -0.833 9.957 -2.344 1.00 89.75 278 ASP A C 1
ATOM 2184 O O . ASP A 1 278 ? -1.238 8.791 -2.369 1.00 89.75 278 ASP A O 1
ATOM 2188 N N . ALA A 1 279 ? -0.967 10.711 -1.248 1.00 93.56 279 ALA A N 1
ATOM 2189 C CA . ALA A 1 279 ? -1.623 10.243 -0.027 1.00 93.56 279 ALA A CA 1
ATOM 2190 C C . ALA A 1 279 ? -3.141 10.026 -0.201 1.00 93.56 279 ALA A C 1
ATOM 2192 O O . ALA A 1 279 ? -3.663 9.018 0.292 1.00 93.56 279 ALA A O 1
ATOM 2193 N N . ASP A 1 280 ? -3.841 10.920 -0.914 1.00 95.19 280 ASP A N 1
ATOM 2194 C CA . ASP A 1 280 ? -5.264 10.751 -1.276 1.00 95.19 280 ASP A CA 1
ATOM 2195 C C . ASP A 1 280 ? -5.456 9.527 -2.180 1.00 95.19 280 ASP A C 1
ATOM 2197 O O . ASP A 1 280 ? -6.273 8.641 -1.897 1.00 95.19 280 ASP A O 1
ATOM 2201 N N . ASP A 1 281 ? -4.636 9.417 -3.222 1.00 92.06 281 ASP A N 1
ATOM 2202 C CA . ASP A 1 281 ? -4.636 8.290 -4.149 1.00 92.06 281 ASP A CA 1
ATOM 2203 C C . ASP A 1 281 ? -4.419 6.954 -3.447 1.00 92.06 281 ASP A C 1
ATOM 2205 O O . ASP A 1 281 ? -5.162 5.989 -3.689 1.00 92.06 281 ASP A O 1
ATOM 2209 N N . ALA A 1 282 ? -3.410 6.901 -2.572 1.00 92.25 282 ALA A N 1
ATOM 2210 C CA . ALA A 1 282 ? -3.090 5.736 -1.764 1.00 92.25 282 ALA A CA 1
ATOM 2211 C C . ALA A 1 282 ? -4.302 5.325 -0.931 1.00 92.25 282 ALA A C 1
ATOM 2213 O O . ALA A 1 282 ? -4.740 4.174 -1.002 1.00 92.25 282 ALA A O 1
ATOM 2214 N N . MET A 1 283 ? -4.893 6.272 -0.197 1.00 95.81 283 MET A N 1
ATOM 2215 C CA . MET A 1 283 ? -6.030 5.987 0.667 1.00 95.81 283 MET A CA 1
ATOM 2216 C C . MET A 1 283 ? -7.234 5.476 -0.128 1.00 95.81 283 MET A C 1
ATOM 2218 O O . MET A 1 283 ? -7.817 4.441 0.204 1.00 95.81 283 MET A O 1
ATOM 2222 N N . ARG A 1 284 ? -7.576 6.121 -1.247 1.00 95.69 284 ARG A N 1
ATOM 2223 C CA . ARG A 1 284 ? -8.676 5.663 -2.110 1.00 95.69 284 ARG A CA 1
ATOM 2224 C C . ARG A 1 284 ? -8.401 4.295 -2.722 1.00 95.69 284 ARG A C 1
ATOM 2226 O O . ARG A 1 284 ? -9.331 3.508 -2.893 1.00 95.69 284 ARG A O 1
ATOM 2233 N N . ALA A 1 285 ? -7.159 3.993 -3.095 1.00 92.06 285 ALA A N 1
ATOM 2234 C CA . ALA A 1 285 ? -6.787 2.670 -3.593 1.00 92.06 285 ALA A CA 1
ATOM 2235 C C . ALA A 1 285 ? -6.985 1.588 -2.522 1.00 92.06 285 ALA A C 1
ATOM 2237 O O . ALA A 1 285 ? -7.555 0.540 -2.831 1.00 92.06 285 ALA A O 1
ATOM 2238 N N . ILE A 1 286 ? -6.599 1.872 -1.276 1.00 93.94 286 ILE A N 1
ATOM 2239 C CA . ILE A 1 286 ? -6.773 0.971 -0.130 1.00 93.94 286 ILE A CA 1
ATOM 2240 C C . ILE A 1 286 ? -8.257 0.776 0.173 1.00 93.94 286 ILE A C 1
ATOM 2242 O O . ILE A 1 286 ? -8.721 -0.356 0.247 1.00 93.94 286 ILE A O 1
ATOM 2246 N N . ILE A 1 287 ? -9.047 1.847 0.257 1.00 95.75 287 ILE A N 1
ATOM 2247 C CA . ILE A 1 287 ? -10.500 1.746 0.462 1.00 95.75 287 ILE A CA 1
ATOM 2248 C C . ILE A 1 287 ? -11.143 0.864 -0.616 1.00 95.75 287 ILE A C 1
ATOM 2250 O O . ILE A 1 287 ? -11.956 -0.005 -0.309 1.00 95.75 287 ILE A O 1
ATOM 2254 N N . ARG A 1 288 ? -10.751 1.023 -1.888 1.00 94.06 288 ARG A N 1
ATOM 2255 C CA . ARG A 1 288 ? -11.251 0.172 -2.984 1.00 94.06 288 ARG A CA 1
ATOM 2256 C C . ARG A 1 288 ? -10.854 -1.298 -2.832 1.00 94.06 288 ARG A C 1
ATOM 2258 O O . ARG A 1 288 ? -11.570 -2.148 -3.353 1.00 94.06 288 ARG A O 1
ATOM 2265 N N . GLU A 1 289 ? -9.744 -1.604 -2.164 1.00 90.31 289 GLU A N 1
ATOM 2266 C CA . GLU A 1 289 ? -9.334 -2.975 -1.836 1.00 90.31 289 GLU A CA 1
ATOM 2267 C C . GLU A 1 289 ? -10.220 -3.593 -0.744 1.00 90.31 289 GLU A C 1
ATOM 2269 O O . GLU A 1 289 ? -10.519 -4.784 -0.807 1.00 90.31 289 GLU A O 1
ATOM 2274 N N . TYR A 1 290 ? -10.713 -2.773 0.189 1.00 92.06 290 TYR A N 1
ATOM 2275 C CA . TYR A 1 290 ? -11.588 -3.182 1.295 1.00 92.06 290 TYR A CA 1
ATOM 2276 C C . TYR A 1 290 ? -13.083 -2.903 1.055 1.00 92.06 290 TYR A C 1
ATOM 2278 O O . TYR A 1 290 ? -13.904 -3.093 1.943 1.00 92.06 290 TYR A O 1
ATOM 2286 N N . ARG A 1 291 ? -13.486 -2.498 -0.155 1.00 89.75 291 ARG A N 1
ATOM 2287 C CA . ARG A 1 291 ? -14.881 -2.116 -0.457 1.00 89.75 291 ARG A CA 1
ATOM 2288 C C . ARG A 1 291 ? -15.891 -3.265 -0.415 1.00 89.75 291 ARG A C 1
ATOM 2290 O O . ARG A 1 291 ? -17.091 -3.014 -0.465 1.00 89.75 291 ARG A O 1
ATOM 2297 N N . ASP A 1 292 ? -15.422 -4.509 -0.446 1.00 88.50 292 ASP A N 1
ATOM 2298 C CA . ASP A 1 292 ? -16.278 -5.701 -0.485 1.00 88.50 292 ASP A CA 1
ATOM 2299 C C . ASP A 1 292 ? -16.625 -6.225 0.919 1.00 88.50 292 ASP A C 1
ATOM 2301 O O . ASP A 1 292 ? -17.218 -7.297 1.043 1.00 88.50 292 ASP A O 1
ATOM 2305 N N . VAL A 1 293 ? -16.305 -5.458 1.969 1.00 81.94 293 VAL A N 1
ATOM 2306 C CA . VAL A 1 293 ? -16.819 -5.676 3.328 1.00 81.94 293 VAL A CA 1
ATOM 2307 C C . VAL A 1 293 ? -18.335 -5.506 3.304 1.00 81.94 293 VAL A C 1
ATOM 2309 O O . VAL A 1 293 ? -18.845 -4.455 2.922 1.00 81.94 293 VAL A O 1
ATOM 2312 N N . ARG A 1 294 ? -19.065 -6.565 3.664 1.00 80.38 294 ARG A N 1
ATOM 2313 C CA . ARG A 1 294 ? -20.533 -6.603 3.548 1.00 80.38 294 ARG A CA 1
ATOM 2314 C C . ARG A 1 294 ? -21.260 -6.237 4.834 1.00 80.38 294 ARG A C 1
ATOM 2316 O O . ARG A 1 294 ? -22.449 -5.951 4.774 1.00 80.38 294 ARG A O 1
ATOM 2323 N N . SER A 1 295 ? -20.562 -6.268 5.961 1.00 90.31 295 SER A N 1
ATOM 2324 C CA . SER A 1 295 ? -21.212 -6.267 7.267 1.00 90.31 295 SER A CA 1
ATOM 2325 C C . SER A 1 295 ? -21.456 -4.859 7.807 1.00 90.31 295 SER A C 1
ATOM 2327 O O . SER A 1 295 ? -22.451 -4.647 8.481 1.00 90.31 295 SER A O 1
ATOM 2329 N N . ILE A 1 296 ? -20.630 -3.865 7.458 1.00 94.81 296 ILE A N 1
ATOM 2330 C CA . ILE A 1 296 ? -20.765 -2.489 7.968 1.00 94.81 296 ILE A CA 1
ATOM 2331 C C . ILE A 1 296 ? -21.350 -1.521 6.923 1.00 94.81 296 ILE A C 1
ATOM 2333 O O . ILE A 1 296 ? -21.015 -1.609 5.734 1.00 94.81 296 ILE A O 1
ATOM 2337 N N . PRO A 1 297 ? -22.192 -0.554 7.343 1.00 96.50 297 PRO A N 1
ATOM 2338 C CA . PRO A 1 297 ? -22.776 0.428 6.428 1.00 96.50 297 PRO A CA 1
ATOM 2339 C C . PRO A 1 297 ? -21.744 1.444 5.920 1.00 96.50 297 PRO A C 1
ATOM 2341 O O . PRO A 1 297 ? -21.868 1.935 4.796 1.00 96.50 297 PRO A O 1
ATOM 2344 N N . PHE A 1 298 ? -20.710 1.728 6.719 1.00 96.31 298 PHE A N 1
ATOM 2345 C CA . PHE A 1 298 ? -19.625 2.635 6.362 1.00 96.31 298 PHE A CA 1
ATOM 2346 C C . PHE A 1 298 ? -18.271 2.046 6.747 1.00 96.31 298 PHE A C 1
ATOM 2348 O O . PHE A 1 298 ? -18.139 1.432 7.802 1.00 96.31 298 PHE A O 1
ATOM 2355 N N . LEU A 1 299 ? -17.255 2.288 5.924 1.00 97.69 299 LEU A N 1
ATOM 2356 C CA . LEU A 1 299 ? -15.857 2.030 6.259 1.00 97.69 299 LEU A CA 1
ATOM 2357 C C . LEU A 1 299 ? -15.152 3.373 6.467 1.00 97.69 299 LEU A C 1
ATOM 2359 O O . LEU A 1 299 ? -14.976 4.139 5.514 1.00 97.69 299 LEU A O 1
ATOM 2363 N N . HIS A 1 300 ? -14.768 3.657 7.712 1.00 98.31 300 HIS A N 1
ATOM 2364 C CA . HIS A 1 300 ? -13.956 4.829 8.039 1.00 98.31 300 HIS A CA 1
ATOM 2365 C C . HIS A 1 300 ? -12.487 4.552 7.736 1.00 98.31 300 HIS A C 1
ATOM 2367 O O . HIS A 1 300 ? -11.980 3.445 7.946 1.00 98.31 300 HIS A O 1
ATOM 2373 N N . ALA A 1 301 ? -11.795 5.577 7.259 1.00 98.25 301 ALA A N 1
ATOM 2374 C CA . ALA A 1 301 ? -10.367 5.526 7.040 1.00 98.25 301 ALA A CA 1
ATOM 2375 C C . ALA A 1 301 ? -9.705 6.871 7.353 1.00 98.25 301 ALA A C 1
ATOM 2377 O O . ALA A 1 301 ? -10.340 7.916 7.255 1.00 98.25 301 ALA A O 1
ATOM 2378 N N . ILE A 1 302 ? -8.428 6.860 7.728 1.00 98.50 302 ILE A N 1
ATOM 2379 C CA . ILE A 1 302 ? -7.671 8.072 8.056 1.00 98.50 302 ILE A CA 1
ATOM 2380 C C . ILE A 1 302 ? -6.338 8.092 7.317 1.00 98.50 302 ILE A C 1
ATOM 2382 O O . ILE A 1 302 ? -5.554 7.152 7.412 1.00 98.50 302 ILE A O 1
ATOM 2386 N N . SER A 1 303 ? -6.072 9.169 6.581 1.00 98.00 303 SER A N 1
ATOM 2387 C CA . SER A 1 303 ? -4.754 9.444 6.006 1.00 98.00 303 SER A CA 1
ATOM 2388 C C . SER A 1 303 ? -4.035 10.445 6.899 1.00 98.00 303 SER A C 1
ATOM 2390 O O . SER A 1 303 ? -4.488 11.582 7.022 1.00 98.00 303 SER A O 1
ATOM 2392 N N . ALA A 1 304 ? -2.935 10.040 7.526 1.00 98.12 304 ALA A N 1
ATOM 2393 C CA . ALA A 1 304 ? -2.124 10.898 8.380 1.00 98.12 304 ALA A CA 1
ATOM 2394 C C . ALA A 1 304 ? -0.829 11.346 7.685 1.00 98.12 304 ALA A C 1
ATOM 2396 O O . ALA A 1 304 ? -0.132 10.530 7.086 1.00 98.12 304 ALA A O 1
ATOM 2397 N N . LEU A 1 305 ? -0.484 12.629 7.809 1.00 97.38 305 LEU A N 1
ATOM 2398 C CA . LEU A 1 305 ? 0.795 13.228 7.419 1.00 97.38 305 LEU A CA 1
ATOM 2399 C C . LEU A 1 305 ? 1.449 13.787 8.695 1.00 97.38 305 LEU A C 1
ATOM 2401 O O . LEU A 1 305 ? 1.090 14.867 9.179 1.00 97.38 305 LEU A O 1
ATOM 2405 N N . GLY A 1 306 ? 2.363 13.025 9.295 1.00 96.88 306 GLY A N 1
ATOM 2406 C CA . GLY A 1 306 ? 2.829 13.280 10.659 1.00 96.88 306 GLY A CA 1
ATOM 2407 C C . GLY A 1 306 ? 1.685 13.157 11.670 1.00 96.88 306 GLY A C 1
ATOM 2408 O O . GLY A 1 306 ? 1.043 12.119 11.727 1.00 96.88 306 GLY A O 1
ATOM 2409 N N . THR A 1 307 ? 1.414 14.210 12.450 1.00 97.81 307 THR A N 1
ATOM 2410 C CA . THR A 1 307 ? 0.300 14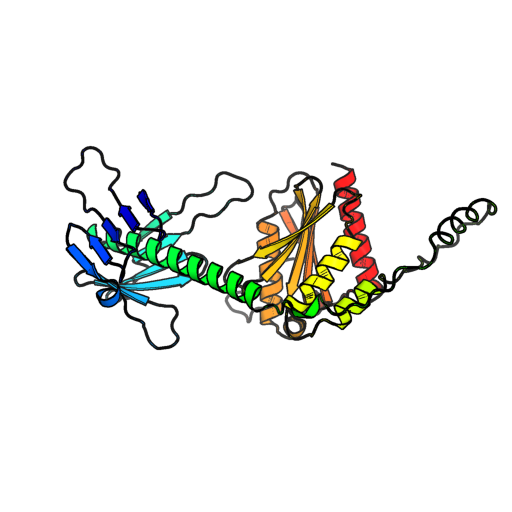.273 13.423 1.00 97.81 307 THR A CA 1
ATOM 2411 C C . THR A 1 307 ? -1.005 14.801 12.835 1.00 97.81 307 THR A C 1
ATOM 2413 O O . THR A 1 307 ? -2.037 14.779 13.509 1.00 97.81 307 THR A O 1
ATOM 2416 N N . ARG A 1 308 ? -0.986 15.309 11.599 1.00 98.19 308 ARG A N 1
ATOM 2417 C CA . ARG A 1 308 ? -2.178 15.863 10.957 1.00 98.19 308 ARG A CA 1
ATOM 2418 C C . ARG A 1 308 ? -2.880 14.827 10.114 1.00 98.19 308 ARG A C 1
ATOM 2420 O O . ARG A 1 308 ? -2.220 14.016 9.475 1.00 98.19 308 ARG A O 1
ATOM 2427 N N . PHE A 1 309 ? -4.203 14.857 10.067 1.00 98.44 309 PHE A N 1
ATOM 2428 C CA . PHE A 1 309 ? -4.958 13.799 9.415 1.00 98.44 309 PHE A CA 1
ATOM 2429 C C . PHE A 1 309 ? -6.179 14.288 8.640 1.00 98.44 309 PHE A C 1
ATOM 2431 O O . PHE A 1 309 ? -6.800 15.294 8.979 1.00 98.44 309 PHE A O 1
ATOM 2438 N N . CYS A 1 310 ? -6.509 13.524 7.601 1.00 98.31 310 CYS A N 1
ATOM 2439 C CA . CYS A 1 310 ? -7.715 13.636 6.799 1.00 98.31 310 CYS A CA 1
ATOM 2440 C C . CYS A 1 310 ? -8.572 12.387 7.010 1.00 98.31 310 CYS A C 1
ATOM 2442 O O . CYS A 1 310 ? -8.072 11.260 6.936 1.00 98.31 310 CYS A O 1
ATOM 2444 N N . GLU A 1 311 ? -9.860 12.587 7.271 1.00 98.19 311 GLU A N 1
ATOM 2445 C CA . GLU A 1 311 ? -10.829 11.504 7.388 1.00 98.19 311 GLU A CA 1
ATOM 2446 C C . GLU A 1 311 ? -11.453 11.181 6.031 1.00 98.19 311 GLU A C 1
ATOM 2448 O O . GLU A 1 311 ? -11.923 12.059 5.308 1.00 98.19 311 GLU A O 1
ATOM 2453 N N . TYR A 1 312 ? -11.525 9.889 5.746 1.00 98.38 312 TYR A N 1
ATOM 2454 C CA . TYR A 1 312 ? -12.232 9.321 4.622 1.00 98.38 312 TYR A CA 1
ATOM 2455 C C . TYR A 1 312 ? -13.378 8.450 5.119 1.00 98.38 312 TYR A C 1
ATOM 2457 O O . TYR A 1 312 ? -13.271 7.743 6.123 1.00 98.38 312 TYR A O 1
ATOM 2465 N N . ARG A 1 313 ? -14.467 8.443 4.359 1.00 98.06 313 ARG A N 1
ATOM 2466 C CA . ARG A 1 313 ? -15.622 7.585 4.616 1.00 98.06 313 ARG A CA 1
ATOM 2467 C C . ARG A 1 313 ? -16.083 6.949 3.321 1.00 98.06 313 ARG A C 1
ATOM 2469 O O . ARG A 1 313 ? -16.397 7.652 2.362 1.00 98.06 313 ARG A O 1
ATOM 2476 N N . PHE A 1 314 ? -16.134 5.625 3.300 1.00 97.94 314 PHE A N 1
ATOM 2477 C CA . PHE A 1 314 ? -16.735 4.864 2.215 1.00 97.94 314 PHE A CA 1
ATOM 2478 C C . PHE A 1 314 ? -18.121 4.390 2.620 1.00 97.94 314 PHE A C 1
ATOM 2480 O O . PHE A 1 314 ? -18.275 3.719 3.635 1.00 97.94 314 PHE A O 1
ATOM 2487 N N . ASP A 1 315 ? -19.117 4.746 1.824 1.00 97.44 315 ASP A N 1
ATOM 2488 C CA . ASP A 1 315 ? -20.495 4.301 1.990 1.00 97.44 315 ASP A CA 1
ATOM 2489 C C . ASP A 1 315 ? -20.725 3.034 1.163 1.00 97.44 315 ASP A C 1
ATOM 2491 O O . ASP A 1 315 ? -20.580 3.033 -0.064 1.00 97.44 315 ASP A O 1
ATOM 2495 N N . THR A 1 316 ? -21.077 1.943 1.843 1.00 94.56 316 THR A N 1
ATOM 2496 C CA . THR A 1 316 ? -21.255 0.627 1.222 1.00 94.56 316 THR A CA 1
ATOM 2497 C C . THR A 1 316 ? -22.464 0.594 0.281 1.00 94.56 316 THR A C 1
ATOM 2499 O O . THR A 1 316 ? -22.419 -0.097 -0.742 1.00 94.56 316 THR A O 1
ATOM 2502 N N . ALA A 1 317 ? -23.521 1.356 0.583 1.00 94.94 317 ALA A N 1
ATOM 2503 C CA . ALA A 1 317 ? -24.749 1.406 -0.205 1.00 94.94 317 ALA A CA 1
ATOM 2504 C C . ALA A 1 317 ? -24.564 2.243 -1.476 1.00 94.94 317 ALA A C 1
ATOM 2506 O O . ALA A 1 317 ? -24.840 1.767 -2.578 1.00 94.94 317 ALA A O 1
ATOM 2507 N N . SER A 1 318 ? -24.048 3.468 -1.343 1.00 96.50 318 SER A N 1
ATOM 2508 C CA . SER A 1 318 ? -23.843 4.365 -2.490 1.00 96.50 318 SER A CA 1
ATOM 2509 C C . SER A 1 318 ? -22.543 4.097 -3.254 1.00 96.50 318 SER A C 1
ATOM 2511 O O . SER A 1 318 ? -22.371 4.584 -4.372 1.00 96.50 318 SER A O 1
ATOM 2513 N N . ARG A 1 319 ? -21.620 3.317 -2.672 1.00 95.94 319 ARG A N 1
ATOM 2514 C CA . ARG A 1 319 ? -20.266 3.050 -3.190 1.00 95.94 319 ARG A CA 1
ATOM 2515 C C . ARG A 1 319 ? -19.436 4.326 -3.398 1.00 95.94 319 ARG A C 1
ATOM 2517 O O . ARG A 1 319 ? -18.503 4.324 -4.206 1.00 95.94 319 ARG A O 1
ATOM 2524 N N . ARG A 1 320 ? -19.750 5.411 -2.679 1.00 97.12 320 ARG A N 1
ATOM 2525 C CA . ARG A 1 320 ? -19.039 6.700 -2.757 1.00 97.12 320 ARG A CA 1
ATOM 2526 C C . ARG A 1 320 ? -17.997 6.816 -1.643 1.00 97.12 320 ARG A C 1
ATOM 2528 O O . ARG A 1 320 ? -18.182 6.288 -0.550 1.00 97.12 320 ARG A O 1
ATOM 2535 N N . ILE A 1 321 ? -16.894 7.505 -1.942 1.00 97.94 321 ILE A N 1
ATOM 2536 C CA . ILE A 1 321 ? -15.848 7.865 -0.974 1.00 97.94 321 ILE A CA 1
ATOM 2537 C C . ILE A 1 321 ? -15.936 9.374 -0.742 1.00 97.94 321 ILE A C 1
ATOM 2539 O O . ILE A 1 321 ? -15.880 10.130 -1.711 1.00 97.94 321 ILE A O 1
ATOM 2543 N N . SER A 1 322 ? -16.050 9.783 0.518 1.00 97.62 322 SER A N 1
ATOM 2544 C CA . SER A 1 322 ? -15.905 11.166 0.981 1.00 97.62 322 SER A CA 1
ATOM 2545 C C . SER A 1 322 ? -14.521 11.352 1.619 1.00 97.62 322 SER A C 1
ATOM 2547 O O . SER A 1 322 ? -14.102 10.424 2.312 1.00 97.62 322 SER A O 1
ATOM 2549 N N . PRO A 1 323 ? -13.831 12.497 1.440 1.00 97.19 323 PRO A N 1
ATOM 2550 C CA . PRO A 1 323 ? -14.180 13.593 0.525 1.00 97.19 323 PRO A CA 1
ATOM 2551 C C . PRO A 1 323 ? -14.193 13.137 -0.944 1.00 97.19 323 PRO A C 1
ATOM 2553 O O . PRO A 1 323 ? -13.622 12.094 -1.281 1.00 97.19 323 PRO A O 1
ATOM 2556 N N . GLU A 1 324 ? -14.864 13.880 -1.830 1.00 95.56 324 GLU A N 1
ATOM 2557 C CA . GLU A 1 324 ? -14.885 13.552 -3.264 1.00 95.56 324 GLU A CA 1
ATOM 2558 C C . GLU A 1 324 ? -13.471 13.605 -3.862 1.00 95.56 324 GLU A C 1
ATOM 2560 O O . GLU A 1 324 ? -12.625 14.375 -3.414 1.00 95.56 324 GLU A O 1
ATOM 2565 N N . ALA A 1 325 ? -13.193 12.734 -4.836 1.00 92.38 325 ALA A N 1
ATOM 2566 C CA . ALA A 1 325 ? -11.889 12.698 -5.491 1.00 92.38 325 ALA A CA 1
ATOM 2567 C C . ALA A 1 325 ? -11.668 13.976 -6.295 1.00 92.38 325 ALA A C 1
ATOM 2569 O O . ALA A 1 325 ? -12.592 14.466 -6.944 1.00 92.38 325 ALA A O 1
ATOM 2570 N N . ILE A 1 326 ? -10.437 14.477 -6.287 1.00 87.12 326 ILE A N 1
ATOM 2571 C CA . ILE A 1 326 ? -10.109 15.683 -7.036 1.00 87.12 326 ILE A CA 1
ATOM 2572 C C . ILE A 1 326 ? -10.147 15.343 -8.528 1.00 87.12 326 ILE A C 1
ATOM 2574 O O . ILE A 1 326 ? -9.513 14.364 -8.946 1.00 87.12 326 ILE A O 1
ATOM 2578 N N . PRO A 1 327 ? -10.910 16.092 -9.341 1.00 86.38 327 PRO A N 1
ATOM 2579 C CA . PRO A 1 327 ? -10.957 15.860 -10.774 1.00 86.38 327 PRO A CA 1
ATOM 2580 C C . PRO A 1 327 ? -9.563 15.996 -11.391 1.00 86.38 327 PRO A C 1
ATOM 2582 O O . PRO A 1 327 ? -8.891 17.008 -11.214 1.00 86.38 327 PRO A O 1
ATOM 2585 N N . ARG A 1 328 ? -9.138 14.976 -12.142 1.00 82.19 328 ARG A N 1
ATOM 2586 C CA . ARG A 1 328 ? -7.950 15.068 -12.996 1.00 82.19 328 ARG A CA 1
ATOM 2587 C C . ARG A 1 328 ? -8.377 15.505 -14.378 1.00 82.19 328 ARG A C 1
ATOM 2589 O O . ARG A 1 328 ? -8.866 14.701 -15.173 1.00 82.19 328 ARG A O 1
ATOM 2596 N N . GLU A 1 329 ? -8.212 16.781 -14.654 1.00 83.88 329 GLU A N 1
ATOM 2597 C CA . GLU A 1 329 ? -8.392 17.324 -15.988 1.00 83.88 329 GLU A CA 1
ATOM 2598 C C . GLU A 1 329 ? -7.084 17.163 -16.770 1.00 83.88 329 GLU A C 1
ATOM 2600 O O . GLU A 1 329 ? -6.029 17.609 -16.341 1.00 83.88 329 GLU A O 1
ATOM 2605 N N . LEU A 1 330 ? -7.140 16.521 -17.941 1.00 77.31 330 LEU A N 1
ATOM 2606 C CA . LEU A 1 330 ? -5.949 16.227 -18.757 1.00 77.31 330 LEU A CA 1
ATOM 2607 C C . LEU A 1 330 ? -5.195 17.480 -19.239 1.00 77.31 330 LEU A C 1
ATOM 2609 O O . LEU A 1 330 ? -4.050 17.366 -19.667 1.00 77.31 330 LEU A O 1
ATOM 2613 N N . ASN A 1 331 ? -5.840 18.649 -19.190 1.00 85.12 331 ASN A N 1
ATOM 2614 C CA . ASN A 1 331 ? -5.350 19.891 -19.786 1.00 85.12 331 ASN A CA 1
ATOM 2615 C C . ASN A 1 331 ? -5.097 21.012 -18.767 1.00 85.12 331 ASN A C 1
ATOM 2617 O O . ASN A 1 331 ? -4.704 22.104 -19.175 1.00 85.12 331 ASN A O 1
ATOM 2621 N N . THR A 1 332 ? -5.322 20.780 -17.472 1.00 76.06 332 THR A N 1
ATOM 2622 C CA . THR A 1 332 ? -5.016 21.758 -16.421 1.00 76.06 332 THR A CA 1
ATOM 2623 C C . THR A 1 332 ? -3.987 21.170 -15.456 1.00 76.06 332 THR A C 1
ATOM 2625 O O . THR A 1 332 ? -3.894 19.948 -15.322 1.00 76.06 332 THR A O 1
ATOM 2628 N N . PRO A 1 333 ? -3.137 22.006 -14.829 1.00 76.81 333 PRO A N 1
ATOM 2629 C CA . PRO A 1 333 ? -2.254 21.536 -13.770 1.00 76.81 333 PRO A CA 1
ATOM 2630 C C . PRO A 1 333 ? -3.090 20.794 -12.726 1.00 76.81 333 PRO A C 1
ATOM 2632 O O . PRO A 1 333 ? -4.098 21.341 -12.275 1.00 76.81 333 PRO A O 1
ATOM 2635 N N . ASN A 1 334 ? -2.692 19.565 -12.373 1.00 73.19 334 ASN A N 1
ATOM 2636 C CA . ASN A 1 334 ? -3.389 18.779 -11.358 1.00 73.19 334 ASN A CA 1
ATOM 2637 C C . ASN A 1 334 ? -3.617 19.653 -10.124 1.00 73.19 334 ASN A C 1
ATOM 2639 O O . ASN A 1 334 ? -2.667 20.160 -9.522 1.00 73.19 334 ASN A O 1
ATOM 2643 N N . VAL A 1 335 ? -4.883 19.838 -9.759 1.00 82.19 335 VAL A N 1
ATOM 2644 C CA . VAL A 1 335 ? -5.222 20.499 -8.506 1.00 82.19 335 VAL A CA 1
ATOM 2645 C C . VAL A 1 335 ? -4.791 19.547 -7.398 1.00 82.19 335 VAL A C 1
ATOM 2647 O O . VAL A 1 335 ? -5.357 18.469 -7.237 1.00 82.19 335 VAL A O 1
ATOM 2650 N N . ALA A 1 336 ? -3.742 19.915 -6.670 1.00 84.44 336 ALA A N 1
ATOM 2651 C CA . ALA A 1 336 ? -3.250 19.109 -5.566 1.00 84.44 336 ALA A CA 1
ATOM 2652 C C . ALA A 1 336 ? -4.302 19.003 -4.459 1.00 84.44 336 ALA A C 1
ATOM 2654 O O . ALA A 1 336 ? -5.132 19.901 -4.276 1.00 84.44 336 ALA A O 1
ATOM 2655 N N . ALA A 1 337 ? -4.233 17.928 -3.669 1.00 88.94 337 ALA A N 1
ATOM 2656 C CA . ALA A 1 337 ? -5.134 17.774 -2.538 1.00 88.94 337 ALA A CA 1
ATOM 2657 C C . ALA A 1 337 ? -5.015 18.964 -1.574 1.00 88.94 337 ALA A C 1
ATOM 2659 O O . ALA A 1 337 ? -3.894 19.294 -1.148 1.00 88.94 337 ALA A O 1
ATOM 2660 N N . PRO A 1 338 ? -6.137 19.645 -1.248 1.00 93.69 338 PRO A N 1
ATOM 2661 C CA . PRO A 1 338 ? -6.097 20.824 -0.404 1.00 93.69 338 PRO A CA 1
ATOM 2662 C C . PRO A 1 338 ? -5.442 20.501 0.933 1.00 93.69 338 PRO A C 1
ATOM 2664 O O . PRO A 1 338 ? -5.821 19.551 1.613 1.00 93.69 338 PRO A O 1
ATOM 2667 N N . LYS A 1 339 ? -4.488 21.330 1.360 1.00 95.75 339 LYS A N 1
ATOM 2668 C CA . LYS A 1 339 ? -3.848 21.185 2.676 1.00 95.75 339 LYS A CA 1
ATOM 2669 C C . LYS A 1 339 ? -4.870 21.223 3.824 1.00 95.75 339 LYS A C 1
ATOM 2671 O O . LYS A 1 339 ? -4.644 20.621 4.868 1.00 95.75 339 LYS A O 1
ATOM 2676 N N . THR A 1 340 ? -6.011 21.882 3.607 1.00 96.25 340 THR A N 1
ATOM 2677 C CA . THR A 1 340 ? -7.149 21.944 4.536 1.00 96.25 340 THR A CA 1
ATOM 2678 C C . THR A 1 340 ? -7.798 20.588 4.803 1.00 96.25 340 THR A C 1
ATOM 2680 O O . THR A 1 340 ? -8.435 20.424 5.836 1.00 96.25 340 THR A O 1
ATOM 2683 N N . TRP A 1 341 ? -7.611 19.586 3.940 1.00 96.50 341 TRP A N 1
ATOM 2684 C CA . TRP A 1 341 ? -8.080 18.226 4.217 1.00 96.50 341 TRP A CA 1
ATOM 2685 C C . TRP A 1 341 ? -7.342 17.581 5.396 1.00 96.50 341 TRP A C 1
ATOM 2687 O O . TRP A 1 341 ? -7.935 16.772 6.101 1.00 96.50 341 TRP A O 1
ATOM 2697 N N . TRP A 1 342 ? -6.092 17.984 5.651 1.00 97.56 342 TRP A N 1
ATOM 2698 C CA . TRP A 1 342 ? -5.280 17.584 6.806 1.00 97.56 342 TRP A CA 1
ATOM 2699 C C . TRP A 1 342 ? -5.183 18.718 7.839 1.00 97.56 342 TRP A C 1
ATOM 2701 O O . TRP A 1 342 ? -4.111 19.005 8.373 1.00 97.56 342 TRP A O 1
ATOM 2711 N N . GLU A 1 343 ? -6.283 19.434 8.095 1.00 96.81 343 GLU A N 1
ATOM 2712 C CA . GLU A 1 343 ? -6.296 20.518 9.090 1.00 96.81 343 GLU A CA 1
ATOM 2713 C C . GLU A 1 343 ? -6.332 20.017 10.539 1.00 96.81 343 GLU A C 1
ATOM 2715 O O . GLU A 1 343 ? -5.873 20.721 11.440 1.00 96.81 343 GLU A O 1
ATOM 2720 N N . LEU A 1 344 ? -6.871 18.816 10.767 1.00 97.81 344 LEU A N 1
ATOM 2721 C CA . LEU A 1 344 ? -7.011 18.246 12.101 1.00 97.81 344 LEU A CA 1
ATOM 2722 C C . LEU A 1 344 ? -5.678 17.678 12.567 1.00 97.81 344 LEU A C 1
ATOM 2724 O O . LEU A 1 344 ? -5.047 16.902 11.857 1.00 97.81 344 LEU A O 1
ATOM 2728 N N . ASP A 1 345 ? -5.275 18.044 13.778 1.00 97.81 345 ASP A N 1
ATOM 2729 C CA . ASP A 1 345 ? -4.081 17.516 14.433 1.00 97.81 345 ASP A CA 1
ATOM 2730 C C . ASP A 1 345 ? -4.489 16.589 15.581 1.00 97.81 345 ASP A C 1
ATOM 2732 O O . ASP A 1 345 ? -5.364 16.958 16.370 1.00 97.81 345 ASP A O 1
ATOM 2736 N N . VAL A 1 346 ? -3.862 15.410 15.678 1.00 97.50 346 VAL A N 1
ATOM 2737 C CA . VAL A 1 346 ? -4.126 14.387 16.711 1.00 97.50 346 VAL A CA 1
ATOM 2738 C C . VAL A 1 346 ? -4.133 14.980 18.124 1.00 97.50 346 VAL A C 1
ATOM 2740 O O . VAL A 1 346 ? -4.944 14.554 18.942 1.00 97.50 346 VAL A O 1
ATOM 2743 N N . PHE A 1 347 ? -3.282 15.970 18.406 1.00 96.38 347 PHE A N 1
ATOM 2744 C CA . PHE A 1 347 ? -3.139 16.595 19.726 1.00 96.38 347 PHE A CA 1
ATOM 2745 C C . PHE A 1 347 ? -3.941 17.882 19.899 1.00 96.38 347 PHE A C 1
ATOM 2747 O O . PHE A 1 347 ? -4.012 18.429 20.999 1.00 96.38 347 PHE A O 1
ATOM 2754 N N . SER A 1 348 ? -4.565 18.386 18.834 1.00 95.94 348 SER A N 1
ATOM 2755 C CA . SER A 1 348 ? -5.531 19.470 18.984 1.00 95.94 348 SER A CA 1
ATOM 2756 C C . SER A 1 348 ? -6.806 18.937 19.651 1.00 95.94 348 SER A C 1
ATOM 2758 O O . SER A 1 348 ? -7.251 17.846 19.293 1.00 95.94 348 SER A O 1
ATOM 2760 N N . PRO A 1 349 ? -7.479 19.708 20.528 1.00 95.19 349 PRO A N 1
ATOM 2761 C CA . PRO A 1 349 ? -8.734 19.267 21.142 1.00 95.19 349 PRO A CA 1
ATOM 2762 C C . PRO A 1 349 ? -9.790 18.824 20.115 1.00 95.19 349 PRO A C 1
ATOM 2764 O O . PRO A 1 349 ? -10.507 17.850 20.328 1.00 95.19 349 PRO A O 1
ATOM 2767 N N . ARG A 1 350 ? -9.852 19.510 18.961 1.00 96.12 350 ARG A N 1
ATOM 2768 C CA . ARG A 1 350 ? -10.767 19.179 17.857 1.00 96.12 350 ARG A CA 1
ATOM 2769 C C . ARG A 1 350 ? -10.386 17.871 17.160 1.00 96.12 350 ARG A C 1
ATOM 2771 O O . ARG A 1 350 ? -11.272 17.077 16.859 1.00 96.12 350 ARG A O 1
ATOM 2778 N N . GLY A 1 351 ? -9.102 17.654 16.875 1.00 96.94 351 GLY A N 1
ATOM 2779 C CA . GLY A 1 351 ? -8.640 16.434 16.212 1.00 96.94 351 GLY A CA 1
ATOM 2780 C C . GLY A 1 351 ? -8.706 15.211 17.125 1.00 96.94 351 GLY A C 1
ATOM 2781 O O . GLY A 1 351 ? -9.160 14.159 16.679 1.00 96.94 351 GLY A O 1
ATOM 2782 N N . GLU A 1 352 ? -8.370 15.364 18.408 1.00 96.56 352 GLU A N 1
ATOM 2783 C CA . GLU A 1 352 ? -8.560 14.320 19.418 1.00 96.56 352 GLU A CA 1
ATOM 2784 C C . GLU A 1 352 ? -10.030 13.907 19.517 1.00 96.56 352 GLU A C 1
ATOM 2786 O O . GLU A 1 352 ? -10.353 12.725 19.362 1.00 96.56 352 GLU A O 1
ATOM 2791 N N . GLN A 1 353 ? -10.929 14.876 19.723 1.00 96.31 353 GLN A N 1
ATOM 2792 C CA . GLN A 1 353 ? -12.358 14.590 19.810 1.00 96.31 353 GLN A CA 1
ATOM 2793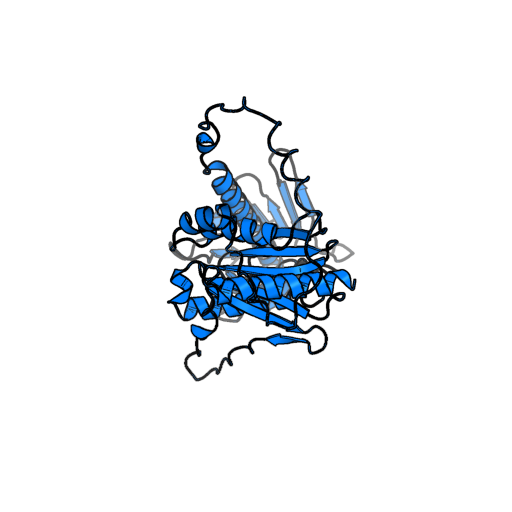 C C . GLN A 1 353 ? -12.850 13.898 18.539 1.00 96.31 353 GLN A C 1
ATOM 2795 O O . GLN A 1 353 ? -13.535 12.883 18.628 1.00 96.31 353 GLN A O 1
ATOM 2800 N N . ARG A 1 354 ? -12.430 14.369 17.355 1.00 97.50 354 ARG A N 1
ATOM 2801 C CA . ARG A 1 354 ? -12.854 13.750 16.097 1.00 97.50 354 ARG A CA 1
ATOM 2802 C C . ARG A 1 354 ? -12.389 12.298 15.967 1.00 97.50 354 ARG A C 1
ATOM 2804 O O . ARG A 1 354 ? -13.167 11.466 15.511 1.00 97.50 354 ARG A O 1
ATOM 2811 N N . LEU A 1 355 ? -11.165 11.967 16.382 1.00 97.88 355 LEU A N 1
ATOM 2812 C CA . LEU A 1 355 ? -10.676 10.580 16.381 1.00 97.88 355 LEU A CA 1
ATOM 2813 C C . LEU A 1 355 ? -11.488 9.682 17.317 1.00 97.88 355 LEU A C 1
ATOM 2815 O O . LEU A 1 355 ? -11.810 8.548 16.959 1.00 97.88 355 LEU A O 1
ATOM 2819 N N . ARG A 1 356 ? -11.847 10.191 18.500 1.00 97.50 356 ARG A N 1
ATOM 2820 C CA . ARG A 1 356 ? -12.700 9.476 19.461 1.00 97.50 356 ARG A CA 1
ATOM 2821 C C . ARG A 1 356 ? -14.117 9.281 18.928 1.00 97.50 356 ARG A C 1
ATOM 2823 O O . ARG A 1 356 ? -14.666 8.192 19.094 1.00 97.50 356 ARG A O 1
ATOM 2830 N N . ASP A 1 357 ? -14.677 10.284 18.258 1.00 97.06 357 ASP A N 1
ATOM 2831 C CA . ASP A 1 357 ? -15.992 10.193 17.616 1.00 97.06 357 ASP A CA 1
ATOM 2832 C C . ASP A 1 357 ? -15.983 9.114 16.531 1.00 97.06 357 ASP A C 1
ATOM 2834 O O . ASP A 1 357 ? -16.812 8.210 16.565 1.00 97.06 357 ASP A O 1
ATOM 2838 N N . VAL A 1 358 ? -14.985 9.124 15.639 1.00 98.12 358 VAL A N 1
ATOM 2839 C CA . VAL A 1 358 ? -14.834 8.099 14.591 1.00 98.12 358 VAL A CA 1
ATOM 2840 C C . VAL A 1 358 ? -14.684 6.700 15.192 1.00 98.12 358 VAL A C 1
ATOM 2842 O O . VAL A 1 358 ? -15.339 5.762 14.741 1.00 98.12 358 VAL A O 1
ATOM 2845 N N . ALA A 1 359 ? -13.867 6.534 16.236 1.00 98.19 359 ALA A N 1
ATOM 2846 C CA . ALA A 1 359 ? -13.736 5.246 16.917 1.00 98.19 359 ALA A CA 1
ATOM 2847 C C . ALA A 1 359 ? -15.061 4.795 17.557 1.00 98.19 359 ALA A C 1
ATOM 2849 O O . ALA A 1 359 ? -15.417 3.620 17.472 1.00 98.19 359 ALA A O 1
ATOM 2850 N N . THR A 1 360 ? -15.815 5.723 18.151 1.00 97.81 360 THR A N 1
ATOM 2851 C CA . THR A 1 360 ? -17.135 5.456 18.740 1.00 97.81 360 THR A CA 1
ATOM 2852 C C . THR A 1 360 ? -18.149 5.046 17.673 1.00 97.81 360 THR A C 1
ATOM 2854 O O . THR A 1 360 ? -18.851 4.053 17.856 1.00 97.81 360 THR A O 1
ATOM 2857 N N . GLU A 1 361 ? -18.186 5.747 16.536 1.00 97.75 361 GLU A N 1
ATOM 2858 C CA . GLU A 1 361 ? -19.016 5.407 15.374 1.00 97.75 361 GLU A CA 1
ATOM 2859 C C . GLU A 1 361 ? -18.687 3.990 14.862 1.00 97.75 361 GLU A C 1
ATOM 2861 O O . GLU A 1 361 ? -19.587 3.166 14.692 1.00 97.75 361 GLU A O 1
ATOM 2866 N N . VAL A 1 362 ? -17.398 3.658 14.701 1.00 97.56 362 VAL A N 1
ATOM 2867 C CA . VAL A 1 362 ? -16.945 2.315 14.288 1.00 97.56 362 VAL A CA 1
ATOM 2868 C C . VAL A 1 362 ? -17.376 1.244 15.290 1.00 97.56 362 VAL A C 1
ATOM 2870 O O . VAL A 1 362 ? -17.919 0.215 14.882 1.00 97.56 362 VAL A O 1
ATOM 2873 N N . LYS A 1 363 ? -17.187 1.476 16.595 1.00 97.88 363 LYS A N 1
ATOM 2874 C CA . LYS A 1 363 ? -17.616 0.536 17.643 1.00 97.88 363 LYS A CA 1
ATOM 2875 C C . LYS A 1 363 ? -19.128 0.321 17.637 1.00 97.88 363 LYS A C 1
ATOM 2877 O O . LYS A 1 363 ? -19.571 -0.822 17.714 1.00 97.88 363 LYS A O 1
ATOM 2882 N N . ALA A 1 364 ? -19.911 1.388 17.484 1.00 97.19 364 ALA A N 1
ATOM 2883 C CA . ALA A 1 364 ? -21.366 1.303 17.402 1.00 97.19 364 ALA A CA 1
ATOM 2884 C C . ALA A 1 364 ? -21.827 0.486 16.183 1.00 97.19 364 ALA A C 1
ATOM 2886 O O . ALA A 1 364 ? -22.715 -0.354 16.315 1.00 97.19 364 ALA A O 1
ATOM 2887 N N . MET A 1 365 ? -21.186 0.663 15.019 1.00 96.69 365 MET A N 1
ATOM 2888 C CA . MET A 1 365 ? -21.461 -0.168 13.839 1.00 96.69 365 MET A CA 1
ATOM 2889 C C . MET A 1 365 ? -21.125 -1.642 14.080 1.00 96.69 365 MET A C 1
ATOM 2891 O O . MET A 1 365 ? -21.892 -2.510 13.681 1.00 96.69 365 MET A O 1
ATOM 2895 N N . CYS A 1 366 ? -20.004 -1.928 14.746 1.00 96.19 366 CYS A N 1
ATOM 2896 C CA . CYS A 1 366 ? -19.574 -3.297 15.045 1.00 96.19 366 CYS A CA 1
ATOM 2897 C C . CYS A 1 366 ? -20.489 -4.006 16.049 1.00 96.19 366 CYS A C 1
ATOM 2899 O O . CYS A 1 366 ? -20.681 -5.213 15.942 1.00 96.19 366 CYS A O 1
ATOM 2901 N N . ALA A 1 367 ? -21.056 -3.271 17.009 1.00 95.94 367 ALA A N 1
ATOM 2902 C CA . ALA A 1 367 ? -21.996 -3.811 17.990 1.00 95.94 367 ALA A CA 1
ATOM 2903 C C . ALA A 1 367 ? -23.340 -4.233 17.366 1.00 95.94 367 ALA A C 1
ATOM 2905 O O . ALA A 1 367 ? -24.061 -5.033 17.957 1.00 95.94 367 ALA A O 1
ATOM 2906 N N . ALA A 1 368 ? -23.670 -3.710 16.181 1.00 93.12 368 ALA A N 1
ATOM 2907 C CA . ALA A 1 368 ? -24.860 -4.087 15.423 1.00 93.12 368 ALA A CA 1
ATOM 2908 C C . ALA A 1 368 ? -24.661 -5.337 14.531 1.00 93.12 368 ALA A C 1
ATOM 2910 O O . ALA A 1 368 ? -25.615 -5.739 13.864 1.00 93.12 368 ALA A O 1
ATOM 2911 N N . LEU A 1 369 ? -23.451 -5.927 14.508 1.00 88.25 369 LEU A N 1
ATOM 2912 C CA . LEU A 1 369 ? -23.093 -7.152 13.767 1.00 88.25 369 LEU A CA 1
ATOM 2913 C C . LEU A 1 369 ? -23.197 -8.409 14.635 1.00 88.25 369 LEU A C 1
ATOM 2915 O O . LEU A 1 369 ? -23.746 -9.408 14.126 1.00 88.25 369 LEU A O 1
#

Organism: Lyophyllum shimeji (NCBI:txid47721)

pLDDT: mean 85.45, std 17.82, range [33.0, 98.5]

Radius of gyration: 27.66 Å; chains: 1; bounding box: 57×57×83 Å

Foldseek 3Di:
DDWDADPVGTAKDKDDDPDPPRDLAWIWMWGPPDQIWIATSNDIDGPVVQWDDPDDDDQWIWGDDDPWIWTWHDAQQWIFTDTPPPPDGTQKIWHDFDPQVPDDTDHIDMDGDDDDDSRVVSVVVVVRVVVVVVVVVVVVVVVVCVVVPPDPPVPPPDDDDPDDDPPPVVVVVPPPDDDDDDDDDDPPPPPLDAPDPVLVVQLVQQDLPFQVSCVVSVLVVVCVLAPCVLQKDWDWDWDDRPPDDTWIKTFIDHPNAGQEIETTAGLVLLVPLVSQLVLVVVFVVVCVSRLPRDQFQKRWYWYYHSQFIAIWIAGNVVRAIPPHRQDDDVPDDRPGDDSVSRVAGCRPSVNVVVVSVSSVVSSVRSVVD

Sequence (369 aa):
MSTSYGILGRKQTTLTPSSHPPSSGVHGAIHWRGKGKFEIGGVKKTRSTLKHREGLFSSARIWQWSAQAYKVEYHRRRWTATSTSSGHPASAVFALRKASLFGSSRAASISFSGAISVEDMVFLTLVMIYSEIQRREKDDEAVDAIHTAAPHDILHSAPLLLHADVSLAAQLVQQRNVLDSDFPSSRSSLRIMPWPAPIHMIFDSANATRESEYYPAYNTLLSTLFPADDFFFVSPRPISTPPLEPSMVFVVLHRREPVFLLTVKSREALDNDSAREDADDAMRAIIREYRDVRSIPFLHAISALGTRFCEYRFDTASRRISPEAIPRELNTPNVAAPKTWWELDVFSPRGEQRLRDVATEVKAMCAAL

Secondary structure (DSSP, 8-state):
-EEEEETTEEEEEEE---PSS--S---EEEE-STT-EEEETTEEEEHHHHEEESTTT-S-EEEEETTEEEEEEEETTEEEEEETTT-PSPSEEEE--B--SSSPPBPPEEEE-SS--HHHHHHHHHHHHHHHHHHHHHHHHHHHHHHHHS-GGGSS-------S-S-STTTSSTTSSS---------------PPPHHHHHHHHHS-TT-GGGGHHHHHHHHHHHS-GGGTEEEEEEEE--TTSPPEEEEEEEETTEEEEEEEEE-GGGGT-HHHHHHHHHHHHHHHHHSTT--S-SEEEEEEEETTEEEEEEEETTT--EESPPPP--TTS---PPPGGGG-EETTSHHHHHHHHHHHHHHHHHHHT-